Protein AF-A0A7X9G7P1-F1 (afdb_monomer_lite)

Secondary structure (DSSP, 8-state):
-PPP-----THHHHHHHHHHT-SS-EEEEETTEEEEESSS--HHHHHHHHHHHHH-TT-TTEEE-SSSEEEEEEEETTEEEEEEEE----S-GGGSHHHHHHHHHHHHGGGS--EEEEEE-SSS-EEEEEE---S--SGGGTTTTSTTHHHHHHHHHHHHHHHHHTTEE-S---GGGEEE-SS-TT---SEEE--GGG-EE-SS--HHHHHHHHHHHHHGGGG-S-HHHHHHHHHHHHHHHHHH-TT-HHHHHHHHHHHHHHHHHHHHHT--

Radius of gyration: 19.83 Å; chains: 1; bounding box: 52×60×51 Å

Sequence (272 aa):
MPIPFFTTPIRCRYWTRIIIGKNDIAVVKSPLGTWRFAGELNVDLADKLVKRHIEDKDISEWLKPSGKRRVSRLSSNNQGYIVKEFAHTLRPLCLRPAGNSWVNSLYLQDLTPPCLAWLSSRQLGDFLIFQDAGTGNFWRGQYDHLDNAIELYAHCAELLAELHNRGIYHGDAKPANFVRNQWITSSARPVLIVDCDYIRQFKQVPLKYQAKNLAQFLAGTGYIRHFVRWTETLTAFIRAYQSSCSLGQHRVDAAMKQACAMINHRSVENNL

Structure (mmCIF, N/CA/C/O backbone):
data_AF-A0A7X9G7P1-F1
#
_entry.id   AF-A0A7X9G7P1-F1
#
loop_
_atom_site.group_PDB
_atom_site.id
_atom_site.type_symbol
_atom_site.label_atom_id
_atom_site.label_alt_id
_atom_site.label_comp_id
_atom_site.label_asym_id
_atom_site.label_entity_id
_atom_site.label_seq_id
_atom_site.pdbx_PDB_ins_code
_atom_site.Cartn_x
_atom_site.Cartn_y
_atom_site.Cartn_z
_atom_site.occupancy
_atom_site.B_iso_or_equiv
_atom_site.auth_seq_id
_atom_site.auth_comp_id
_atom_site.auth_asym_id
_atom_site.auth_atom_id
_atom_site.pdbx_PDB_model_num
ATOM 1 N N . MET A 1 1 ? -16.577 43.219 -2.035 1.00 29.14 1 MET A N 1
ATOM 2 C CA . MET A 1 1 ? -16.030 42.301 -3.058 1.00 29.14 1 MET A CA 1
ATOM 3 C C . MET A 1 1 ? -16.498 40.891 -2.736 1.00 29.14 1 MET A C 1
ATOM 5 O O . MET A 1 1 ? -16.226 40.443 -1.627 1.00 29.14 1 MET A O 1
ATOM 9 N N . PRO A 1 2 ? -17.254 40.224 -3.621 1.00 25.50 2 PRO A N 1
ATOM 10 C CA . PRO A 1 2 ? -17.730 38.875 -3.364 1.00 25.50 2 PRO A CA 1
ATOM 11 C C . PRO A 1 2 ? -16.565 37.893 -3.513 1.00 25.50 2 PRO A C 1
ATOM 13 O O . PRO A 1 2 ? -15.839 37.908 -4.505 1.00 25.50 2 PRO A O 1
ATOM 16 N N . ILE A 1 3 ? -16.370 37.067 -2.490 1.00 24.23 3 ILE A N 1
ATOM 17 C CA . ILE A 1 3 ? -15.404 35.968 -2.489 1.00 24.23 3 ILE A CA 1
ATOM 18 C C . ILE A 1 3 ? -15.863 34.976 -3.567 1.00 24.23 3 ILE A C 1
ATOM 20 O O . ILE A 1 3 ? -17.030 34.572 -3.540 1.00 24.23 3 ILE A O 1
ATOM 24 N N . PRO A 1 4 ? -15.009 34.585 -4.528 1.00 29.95 4 PRO A N 1
ATOM 25 C CA . PRO A 1 4 ? -15.423 33.664 -5.568 1.00 29.95 4 PRO A CA 1
ATOM 26 C C . PRO A 1 4 ? -15.755 32.323 -4.918 1.00 29.95 4 PRO A C 1
ATOM 28 O O . PRO A 1 4 ? -14.956 31.761 -4.163 1.00 29.95 4 PRO A O 1
ATOM 31 N N . PHE A 1 5 ? -16.953 31.818 -5.210 1.00 27.56 5 PHE A N 1
ATOM 32 C CA . PHE A 1 5 ? -17.328 30.441 -4.936 1.00 27.56 5 PHE A CA 1
ATOM 33 C C . PHE A 1 5 ? -16.277 29.537 -5.581 1.00 27.56 5 PHE A C 1
ATOM 35 O O . PHE A 1 5 ? -16.254 29.350 -6.797 1.00 27.56 5 PHE A O 1
ATOM 42 N N . PHE A 1 6 ? -15.387 28.984 -4.757 1.00 29.81 6 PHE A N 1
ATOM 43 C CA . PHE A 1 6 ? -14.542 27.875 -5.158 1.00 29.81 6 PHE A CA 1
ATOM 44 C C . PHE A 1 6 ? -15.468 26.775 -5.669 1.00 29.81 6 PHE A C 1
ATOM 46 O O . PHE A 1 6 ? -16.268 26.223 -4.909 1.00 29.81 6 PHE A O 1
ATOM 53 N N . THR A 1 7 ? -15.345 26.458 -6.957 1.00 31.75 7 THR A N 1
ATOM 54 C CA . THR A 1 7 ? -15.826 25.211 -7.544 1.00 31.75 7 THR A CA 1
ATOM 55 C C . THR A 1 7 ? -15.428 24.091 -6.598 1.00 31.75 7 THR A C 1
ATOM 57 O O . THR A 1 7 ? -14.244 23.770 -6.470 1.00 31.75 7 THR A O 1
ATOM 60 N N . THR A 1 8 ? -16.390 23.563 -5.848 1.00 32.16 8 THR A N 1
ATOM 61 C CA . THR A 1 8 ? -16.109 22.532 -4.860 1.00 32.16 8 THR A CA 1
ATOM 62 C C . THR A 1 8 ? -15.617 21.324 -5.654 1.00 32.16 8 THR A C 1
ATOM 64 O O . THR A 1 8 ? -16.385 20.807 -6.469 1.00 32.16 8 THR A O 1
ATOM 67 N N . PRO A 1 9 ? -14.352 20.886 -5.506 1.00 39.25 9 PRO A N 1
ATOM 68 C CA . PRO A 1 9 ? -13.867 19.770 -6.296 1.00 39.25 9 PRO A CA 1
ATOM 69 C C . PRO A 1 9 ? -14.761 18.566 -6.002 1.00 39.25 9 PRO A C 1
ATOM 71 O O . PRO A 1 9 ? -15.128 18.347 -4.846 1.00 39.25 9 PRO A O 1
ATOM 74 N N . ILE A 1 10 ? -15.084 17.772 -7.025 1.00 42.41 10 ILE A N 1
ATOM 75 C CA . ILE A 1 10 ? -15.911 16.548 -6.952 1.00 42.41 10 ILE A CA 1
ATOM 76 C C . ILE A 1 10 ? -15.519 15.651 -5.753 1.00 42.41 10 ILE A C 1
ATOM 78 O O . ILE A 1 10 ? -16.372 15.012 -5.135 1.00 42.41 10 ILE A O 1
ATOM 82 N N . ARG A 1 11 ? -14.244 15.710 -5.333 1.00 48.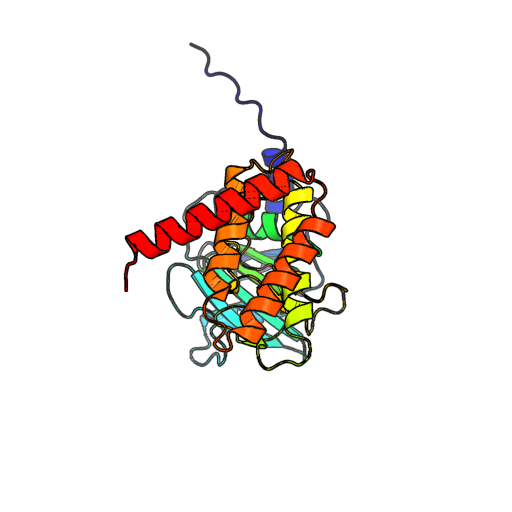72 11 ARG A N 1
ATOM 83 C CA . ARG A 1 11 ? -13.713 15.121 -4.095 1.00 48.72 11 ARG A CA 1
ATOM 84 C C . ARG A 1 11 ? -14.544 15.428 -2.840 1.00 48.72 11 ARG A C 1
ATOM 86 O O . ARG A 1 11 ? -14.810 14.508 -2.082 1.00 48.72 11 ARG A O 1
ATOM 93 N N . CYS A 1 12 ? -15.012 16.651 -2.606 1.00 51.44 12 CYS A N 1
ATOM 94 C CA . CYS A 1 12 ? -15.573 17.036 -1.303 1.00 51.44 12 CYS A CA 1
ATOM 95 C C . CYS A 1 12 ? -16.884 16.299 -0.955 1.00 51.44 12 CYS A C 1
ATOM 97 O O . CYS A 1 12 ? -17.096 15.913 0.194 1.00 51.44 12 CYS A O 1
ATOM 99 N N . ARG A 1 13 ? -17.755 16.028 -1.940 1.00 51.38 13 ARG A N 1
ATOM 100 C CA . ARG A 1 13 ? -19.021 15.302 -1.707 1.00 51.38 13 ARG A CA 1
ATOM 101 C C . ARG A 1 13 ? -18.813 13.798 -1.494 1.00 51.38 13 ARG A C 1
ATOM 103 O O . ARG A 1 13 ? -19.444 13.234 -0.603 1.00 51.38 13 ARG A O 1
ATOM 110 N N . TYR A 1 14 ? -17.920 13.168 -2.260 1.00 58.50 14 TYR A N 1
ATOM 111 C CA . TYR A 1 14 ? -17.571 11.747 -2.097 1.00 58.50 14 TYR A CA 1
ATOM 112 C C . TYR A 1 14 ? -16.862 11.494 -0.760 1.00 58.50 14 TYR A C 1
ATOM 114 O O . TYR A 1 14 ? -17.244 10.604 -0.003 1.00 58.50 14 TYR A O 1
ATOM 122 N N . TRP A 1 15 ? -15.915 12.369 -0.413 1.00 68.31 15 TRP A N 1
ATOM 123 C CA . TRP A 1 15 ? -15.212 12.360 0.869 1.00 68.31 15 TRP A CA 1
ATOM 124 C C . TRP A 1 15 ? -16.168 12.451 2.050 1.00 68.31 15 TRP A C 1
ATOM 126 O O . TRP A 1 15 ? -16.085 11.668 2.989 1.00 68.31 15 TRP A O 1
ATOM 136 N N . THR A 1 16 ? -17.122 13.377 1.984 1.00 62.62 16 THR A N 1
ATOM 137 C CA . THR A 1 16 ? -18.080 13.581 3.069 1.00 62.62 16 THR A CA 1
ATOM 138 C C . THR A 1 16 ? -18.978 12.352 3.257 1.00 62.62 16 THR A C 1
ATOM 140 O O . THR A 1 16 ? -19.292 11.995 4.385 1.00 62.62 16 THR A O 1
ATOM 143 N N . ARG A 1 17 ? -19.351 11.650 2.177 1.00 65.81 17 ARG A N 1
ATOM 144 C CA . ARG A 1 17 ? -20.151 10.414 2.252 1.00 65.81 17 ARG A CA 1
ATOM 145 C C . ARG A 1 17 ? -19.382 9.257 2.893 1.00 65.81 17 ARG A C 1
ATOM 147 O O . ARG A 1 17 ? -19.885 8.673 3.846 1.00 65.81 17 ARG A O 1
ATOM 154 N N . ILE A 1 18 ? -18.151 9.001 2.453 1.00 69.94 18 ILE A N 1
ATOM 155 C CA . ILE A 1 18 ? -17.297 7.936 3.011 1.00 69.94 18 ILE A CA 1
ATOM 156 C C . ILE A 1 18 ? -16.951 8.187 4.483 1.00 69.94 18 ILE A C 1
ATOM 158 O O . ILE A 1 18 ? -16.850 7.256 5.279 1.00 69.94 18 ILE A O 1
ATOM 162 N N . ILE A 1 19 ? -16.782 9.454 4.856 1.00 70.44 19 ILE A N 1
ATOM 163 C CA . ILE A 1 19 ? -16.429 9.845 6.220 1.00 70.44 19 ILE A CA 1
ATOM 164 C C . ILE A 1 19 ? -17.650 9.847 7.148 1.00 70.44 19 ILE A C 1
ATOM 166 O O . ILE A 1 19 ? -17.508 9.595 8.341 1.00 70.44 19 ILE A O 1
ATOM 170 N N . ILE A 1 20 ? -18.854 10.133 6.653 1.00 65.31 20 ILE A N 1
ATOM 171 C CA . ILE A 1 20 ? -20.066 10.171 7.489 1.00 65.31 20 ILE A CA 1
ATOM 172 C C . ILE A 1 20 ? -20.766 8.800 7.553 1.00 65.31 20 ILE A C 1
ATOM 174 O O . ILE A 1 20 ? -21.535 8.577 8.482 1.00 65.31 20 ILE A O 1
ATOM 178 N N . GLY A 1 21 ? -20.454 7.870 6.642 1.00 62.12 21 GLY A N 1
ATOM 179 C CA . GLY A 1 21 ? -21.081 6.543 6.582 1.00 62.12 21 GLY A CA 1
ATOM 180 C C . GLY A 1 21 ? -22.284 6.501 5.642 1.00 62.12 21 GLY A C 1
ATOM 181 O O . GLY A 1 21 ? -23.396 6.187 6.045 1.00 62.12 21 GLY A O 1
ATOM 182 N N . LYS A 1 22 ? -22.078 6.895 4.383 1.00 58.91 22 LYS A N 1
ATOM 183 C CA . LYS A 1 22 ? -23.029 6.705 3.278 1.00 58.91 22 LYS A CA 1
ATOM 184 C C . LYS A 1 22 ? -22.362 5.798 2.232 1.00 58.91 22 LYS A C 1
ATOM 186 O O . LYS A 1 22 ? -21.174 6.002 1.983 1.00 58.91 22 LYS A O 1
ATOM 191 N N . ASN A 1 23 ? -23.128 4.886 1.613 1.00 61.88 23 ASN A N 1
ATOM 192 C CA . ASN A 1 23 ? -22.705 3.671 0.864 1.00 61.88 23 ASN A CA 1
ATOM 193 C C . ASN A 1 23 ? -22.549 2.446 1.795 1.00 61.88 23 ASN A C 1
ATOM 195 O O . ASN A 1 23 ? -23.011 2.534 2.929 1.00 61.88 23 ASN A O 1
ATOM 199 N N . ASP A 1 24 ? -21.934 1.342 1.345 1.00 78.19 24 ASP A N 1
ATOM 200 C CA . ASP A 1 24 ? -21.717 0.069 2.081 1.00 78.19 24 ASP A CA 1
ATOM 201 C C . ASP A 1 24 ? -20.790 0.192 3.319 1.00 78.19 24 ASP A C 1
ATOM 203 O O . ASP A 1 24 ? -20.040 -0.718 3.661 1.00 78.19 24 ASP A O 1
ATOM 207 N N . ILE A 1 25 ? -20.804 1.351 3.987 1.00 89.25 25 ILE A N 1
ATOM 208 C CA . ILE A 1 25 ? -20.031 1.662 5.185 1.00 89.25 25 ILE A CA 1
ATOM 209 C C . ILE A 1 25 ? -20.945 1.606 6.408 1.00 89.25 25 ILE A C 1
ATOM 211 O O . ILE A 1 25 ? -21.744 2.520 6.632 1.00 89.25 25 ILE A O 1
ATOM 215 N N . ALA A 1 26 ? -20.794 0.576 7.237 1.00 90.69 26 ALA A N 1
ATOM 216 C CA . ALA A 1 26 ? -21.544 0.462 8.484 1.00 90.69 26 ALA A CA 1
ATOM 217 C C . ALA A 1 26 ? -20.953 1.381 9.563 1.00 90.69 26 ALA A C 1
ATOM 219 O O . ALA A 1 26 ? -19.735 1.439 9.740 1.00 90.69 26 ALA A O 1
ATOM 220 N N . VAL A 1 27 ? -21.810 2.084 10.311 1.00 92.62 27 VAL A N 1
ATOM 221 C CA . VAL A 1 27 ? -21.401 2.960 11.421 1.00 92.62 27 VAL A CA 1
ATOM 222 C C . VAL A 1 27 ? -21.908 2.387 12.735 1.00 92.62 27 VAL A C 1
ATOM 224 O O . VAL A 1 27 ? -23.114 2.245 12.925 1.00 92.62 27 VAL A O 1
ATOM 227 N N . VAL A 1 28 ? -20.992 2.106 13.660 1.00 94.25 28 VAL A N 1
ATOM 228 C CA . VAL A 1 28 ? -21.307 1.487 14.955 1.00 94.25 28 VAL A CA 1
ATOM 229 C C . VAL A 1 28 ? -20.683 2.313 16.073 1.00 94.25 28 VAL A C 1
ATOM 231 O O . VAL A 1 28 ? -19.526 2.720 15.992 1.00 94.25 28 VAL A O 1
ATOM 234 N N . LYS A 1 29 ? -21.444 2.589 17.133 1.00 94.75 29 LYS A N 1
ATOM 235 C CA . LYS A 1 29 ? -20.902 3.200 18.354 1.00 94.75 29 LYS A CA 1
ATOM 236 C C . LYS A 1 29 ? -20.477 2.092 19.314 1.00 94.75 29 LYS A C 1
ATOM 238 O O . LYS A 1 29 ? -21.255 1.176 19.551 1.00 94.75 29 LYS A O 1
ATOM 243 N N . SER A 1 30 ? -19.281 2.210 19.878 1.00 95.31 30 SER A N 1
ATOM 244 C CA . SER A 1 30 ? -18.795 1.367 20.973 1.00 95.31 30 SER A CA 1
ATOM 245 C C . SER A 1 30 ? -18.299 2.248 22.127 1.00 95.31 30 SER A C 1
ATOM 247 O O . SER A 1 30 ? -18.185 3.469 21.963 1.00 95.31 30 SER A O 1
ATOM 249 N N . PRO A 1 31 ? -17.975 1.672 23.296 1.00 94.06 31 PRO A N 1
ATOM 250 C CA . PRO A 1 31 ? -17.363 2.426 24.388 1.00 94.06 31 PRO A CA 1
ATOM 251 C C . PRO A 1 31 ? -16.050 3.129 23.999 1.00 94.06 31 PRO A C 1
ATOM 253 O O . PRO A 1 31 ? -15.718 4.151 24.591 1.00 94.06 31 PRO A O 1
ATOM 256 N N . LEU A 1 32 ? -15.317 2.629 22.991 1.00 93.75 32 LEU A N 1
ATOM 257 C CA . LEU A 1 32 ? -14.061 3.241 22.532 1.00 93.75 32 LEU A CA 1
ATOM 258 C C . LEU A 1 32 ? -14.278 4.474 21.637 1.00 93.75 32 LEU A C 1
ATOM 260 O O . LEU A 1 32 ? -13.392 5.328 21.529 1.00 93.75 32 LEU A O 1
ATOM 264 N N . GLY A 1 33 ? -15.441 4.592 20.987 1.00 94.44 33 GLY A N 1
ATOM 265 C CA . GLY A 1 33 ? -15.756 5.696 20.083 1.00 94.44 33 GLY A CA 1
ATOM 266 C C . GLY A 1 33 ? -16.747 5.318 18.983 1.00 94.44 33 GLY A C 1
ATOM 267 O O . GLY A 1 33 ? -17.685 4.553 19.185 1.00 94.44 33 GLY A O 1
ATOM 268 N N . THR A 1 34 ? -16.588 5.915 17.801 1.00 94.44 34 THR A N 1
ATOM 269 C CA . THR A 1 34 ? -17.433 5.610 16.635 1.00 94.44 34 THR A CA 1
ATOM 270 C C . THR A 1 34 ? -16.622 4.906 15.562 1.00 94.44 34 THR A C 1
ATOM 272 O O . THR A 1 34 ? -15.697 5.500 14.999 1.00 94.44 34 THR A O 1
ATOM 275 N N . TRP A 1 35 ? -17.020 3.678 15.261 1.00 95.69 35 TRP A N 1
ATOM 276 C CA . TRP A 1 35 ? -16.482 2.851 14.198 1.00 95.69 35 TRP A CA 1
ATOM 277 C C . TRP A 1 35 ? -17.173 3.095 12.860 1.00 95.69 35 TRP A C 1
ATOM 279 O O . TRP A 1 35 ? -18.371 3.379 12.799 1.00 95.69 35 TRP A O 1
ATOM 289 N N . ARG A 1 36 ? -16.396 2.937 11.791 1.00 94.81 36 ARG A N 1
ATOM 290 C CA . ARG A 1 36 ? -16.839 2.815 10.399 1.00 94.81 36 ARG A CA 1
ATOM 291 C C . ARG A 1 36 ? -16.229 1.549 9.821 1.00 94.81 36 ARG A C 1
ATOM 293 O O . ARG A 1 36 ? -15.016 1.404 9.928 1.00 94.81 36 ARG A O 1
ATOM 300 N N . PHE A 1 37 ? -17.028 0.685 9.210 1.00 94.50 37 PHE A N 1
ATOM 301 C CA . PHE A 1 37 ? -16.581 -0.583 8.627 1.00 94.50 37 PHE A CA 1
ATOM 302 C C . PHE A 1 37 ? -16.815 -0.589 7.121 1.00 94.50 37 PHE A C 1
ATOM 304 O O . PHE A 1 37 ? -17.893 -0.199 6.693 1.00 94.50 37 PHE A O 1
ATOM 311 N N . ALA A 1 38 ? -15.824 -1.025 6.342 1.00 89.69 38 ALA A N 1
ATOM 312 C CA . ALA A 1 38 ? -15.908 -1.157 4.879 1.00 89.69 38 ALA A CA 1
ATOM 313 C C . ALA A 1 38 ? -15.765 -2.607 4.391 1.00 89.69 38 ALA A C 1
ATOM 315 O O . ALA A 1 38 ? -15.637 -2.854 3.195 1.00 89.69 38 ALA A O 1
ATOM 316 N N . GLY A 1 39 ? -15.741 -3.559 5.317 1.00 82.12 39 GLY A N 1
ATOM 317 C CA . GLY A 1 39 ? -15.622 -4.981 5.040 1.00 82.12 39 GLY A CA 1
ATOM 318 C C . GLY A 1 39 ? -16.086 -5.792 6.240 1.00 82.12 39 GLY A C 1
ATOM 319 O O . GLY A 1 39 ? -16.624 -5.250 7.210 1.00 82.12 39 GLY A O 1
ATOM 320 N N . GLU A 1 40 ? -15.856 -7.096 6.181 1.00 84.56 40 GLU A N 1
ATOM 321 C CA . GLU A 1 40 ? -16.280 -8.026 7.221 1.00 84.56 40 GLU A CA 1
ATOM 322 C C . GLU A 1 40 ? -15.305 -7.992 8.406 1.00 84.56 40 GLU A C 1
ATOM 324 O O . GLU A 1 40 ? -14.313 -8.715 8.462 1.00 84.56 40 GLU A O 1
ATOM 329 N N . LEU A 1 41 ? -15.579 -7.111 9.369 1.00 92.19 41 LEU A N 1
ATOM 330 C CA . LEU A 1 41 ? -14.934 -7.117 10.679 1.00 92.19 41 LEU A CA 1
ATOM 331 C C . LEU A 1 41 ? -15.978 -6.802 11.752 1.00 92.19 41 LEU A C 1
ATOM 333 O O . LEU A 1 41 ? -16.621 -5.756 11.717 1.00 92.19 41 LEU A O 1
ATOM 337 N N . ASN A 1 42 ? -16.145 -7.701 12.721 1.00 92.69 42 ASN A N 1
ATOM 338 C CA . ASN A 1 42 ? -17.049 -7.465 13.846 1.00 92.69 42 ASN A CA 1
ATOM 339 C C . ASN A 1 42 ? -16.443 -6.423 14.813 1.00 92.69 42 ASN A C 1
ATOM 341 O O . ASN A 1 42 ? -15.244 -6.457 15.106 1.00 92.69 42 ASN A O 1
ATOM 345 N N . VAL A 1 43 ? -17.287 -5.526 15.336 1.00 95.69 43 VAL A N 1
ATOM 346 C CA . VAL A 1 43 ? -16.932 -4.505 16.332 1.00 95.69 43 VAL A CA 1
ATOM 347 C C . VAL A 1 43 ? -16.226 -5.065 17.569 1.00 95.69 43 VAL A C 1
ATOM 349 O O . VAL A 1 43 ? -15.270 -4.450 18.030 1.00 95.69 43 VAL A O 1
ATOM 352 N N . ASP A 1 44 ? -16.602 -6.249 18.054 1.00 95.25 44 ASP A N 1
ATOM 353 C CA . ASP A 1 44 ? -15.971 -6.874 19.222 1.00 95.25 44 ASP A CA 1
ATOM 354 C C . ASP A 1 44 ? -14.506 -7.224 18.950 1.00 95.25 44 ASP A C 1
ATOM 356 O O . ASP A 1 44 ? -13.638 -7.050 19.808 1.00 95.25 44 ASP A O 1
ATOM 360 N N . LEU A 1 45 ? -14.212 -7.713 17.742 1.00 96.00 45 LEU A N 1
ATOM 361 C CA . LEU A 1 45 ? -12.844 -8.001 17.326 1.00 96.00 45 LEU A CA 1
ATOM 362 C C . LEU A 1 45 ? -12.062 -6.703 17.090 1.00 96.00 45 LEU A C 1
ATOM 364 O O . LEU A 1 45 ? -10.915 -6.598 17.520 1.00 96.00 45 LEU A O 1
ATOM 368 N N . ALA A 1 46 ? -12.682 -5.698 16.469 1.00 96.94 46 ALA A N 1
ATOM 369 C CA . ALA A 1 46 ? -12.064 -4.393 16.252 1.00 96.94 46 ALA A CA 1
ATOM 370 C C . ALA A 1 46 ? -11.685 -3.700 17.577 1.00 96.94 46 ALA A C 1
ATOM 372 O O . ALA A 1 46 ? -10.551 -3.237 17.731 1.00 96.94 46 ALA A O 1
ATOM 373 N N . ASP A 1 47 ? -12.589 -3.703 18.563 1.00 96.31 47 ASP A N 1
ATOM 374 C CA . ASP A 1 47 ? -12.334 -3.185 19.909 1.00 96.31 47 ASP A CA 1
ATOM 375 C C . ASP A 1 47 ? -11.198 -3.962 20.596 1.00 96.31 47 ASP A C 1
ATOM 377 O O . ASP A 1 47 ? -10.311 -3.347 21.189 1.00 96.31 47 ASP A O 1
ATOM 381 N N . LYS A 1 48 ? -11.173 -5.302 20.491 1.00 95.38 48 LYS A N 1
ATOM 382 C CA . LYS A 1 48 ? -10.081 -6.134 21.038 1.00 95.38 48 LYS A CA 1
ATOM 383 C C . LYS A 1 48 ? -8.726 -5.799 20.414 1.00 95.38 48 LYS A C 1
ATOM 385 O O . LYS A 1 48 ? -7.741 -5.689 21.141 1.00 95.38 48 LYS A O 1
ATOM 390 N N . LEU A 1 49 ? -8.665 -5.617 19.093 1.00 95.94 49 LEU A N 1
ATOM 391 C CA . LEU A 1 49 ? -7.431 -5.265 18.383 1.00 95.94 49 LEU A CA 1
ATOM 392 C C . LEU A 1 49 ? -6.901 -3.891 18.816 1.00 95.94 49 LEU A C 1
ATOM 394 O O . LEU A 1 49 ? -5.705 -3.754 19.068 1.00 95.94 49 LEU A O 1
ATOM 398 N N . VAL A 1 50 ? -7.775 -2.888 18.954 1.00 95.44 50 VAL A N 1
ATOM 399 C CA . VAL A 1 50 ? -7.379 -1.550 19.426 1.00 95.44 50 VAL A CA 1
ATOM 400 C C . VAL A 1 50 ? -6.936 -1.577 20.885 1.00 95.44 50 VAL A C 1
ATOM 402 O O . VAL A 1 50 ? -5.895 -1.007 21.201 1.00 95.44 50 VAL A O 1
ATOM 405 N N . LYS A 1 51 ? -7.671 -2.260 21.771 1.00 94.00 51 LYS A N 1
ATOM 406 C CA . LYS A 1 51 ? -7.263 -2.405 23.178 1.00 94.00 51 LYS A CA 1
ATOM 407 C C . LYS A 1 51 ? -5.892 -3.055 23.285 1.00 94.00 51 LYS A C 1
ATOM 409 O O . LYS A 1 51 ? -5.009 -2.485 23.912 1.00 94.00 51 LYS A O 1
ATOM 414 N N . ARG A 1 52 ? -5.672 -4.163 22.567 1.00 93.44 52 ARG A N 1
ATOM 415 C CA . ARG A 1 52 ? -4.361 -4.818 22.513 1.00 93.44 52 ARG A CA 1
ATOM 416 C C . ARG A 1 52 ? -3.276 -3.871 21.996 1.00 93.44 52 ARG A C 1
ATOM 418 O O . ARG A 1 52 ? -2.239 -3.774 22.625 1.00 93.44 52 ARG A O 1
ATOM 425 N N . HIS A 1 53 ? -3.522 -3.110 20.926 1.00 93.62 53 HIS A N 1
ATOM 426 C CA . HIS A 1 53 ? -2.568 -2.107 20.427 1.00 93.62 53 HIS A CA 1
ATOM 427 C C . HIS A 1 53 ? -2.169 -1.056 21.481 1.00 93.62 53 HIS A C 1
ATOM 429 O O . HIS A 1 53 ? -1.039 -0.571 21.483 1.00 93.62 53 HIS A O 1
ATOM 435 N N . ILE A 1 54 ? -3.103 -0.662 22.349 1.00 91.00 54 ILE A N 1
ATOM 436 C CA . ILE A 1 54 ? -2.884 0.377 23.361 1.00 91.00 54 ILE A CA 1
ATOM 437 C C . ILE A 1 54 ? -2.207 -0.188 24.615 1.00 91.00 54 ILE A C 1
ATOM 439 O O . ILE A 1 54 ? -1.300 0.451 25.150 1.00 91.00 54 ILE A O 1
ATOM 443 N N . GLU A 1 55 ? -2.684 -1.334 25.097 1.00 87.25 55 GLU A N 1
ATOM 444 C CA . GLU A 1 55 ? -2.386 -1.884 26.424 1.00 87.25 55 GLU A CA 1
ATOM 445 C C . GLU A 1 55 ? -1.177 -2.824 26.426 1.00 87.25 55 GLU A C 1
ATOM 447 O O . GLU A 1 55 ? -0.450 -2.892 27.419 1.00 87.25 55 GLU A O 1
ATOM 452 N N . ASP A 1 56 ? -0.955 -3.545 25.326 1.00 80.75 56 ASP A N 1
ATOM 453 C CA . ASP A 1 56 ? 0.067 -4.581 25.240 1.00 80.75 56 ASP A CA 1
ATOM 454 C C . ASP A 1 56 ? 1.448 -3.933 25.041 1.00 80.75 56 ASP A C 1
ATOM 456 O O . ASP A 1 56 ? 1.798 -3.422 23.972 1.00 80.75 56 ASP A O 1
ATOM 460 N N . LYS A 1 57 ? 2.236 -3.907 26.121 1.00 66.19 57 LYS A N 1
ATOM 461 C CA . LYS A 1 57 ? 3.623 -3.418 26.098 1.00 66.19 57 LYS A CA 1
ATOM 462 C C . LYS A 1 57 ? 4.558 -4.384 25.367 1.00 66.19 57 LYS A C 1
ATOM 464 O O . LYS A 1 57 ? 5.609 -3.945 24.906 1.00 66.19 57 LYS A O 1
ATOM 469 N N . ASP A 1 58 ? 4.132 -5.635 25.199 1.00 63.62 58 ASP A N 1
ATOM 470 C CA . ASP A 1 58 ? 4.922 -6.742 24.669 1.00 63.62 58 ASP A CA 1
ATOM 471 C C . ASP A 1 58 ? 4.426 -7.193 23.289 1.00 63.62 58 ASP A C 1
ATOM 473 O O . ASP A 1 58 ? 4.655 -8.333 22.879 1.00 63.62 58 ASP A O 1
ATOM 477 N N . ILE A 1 59 ? 3.776 -6.299 22.528 1.00 75.38 59 ILE A N 1
ATOM 478 C CA . ILE A 1 59 ? 3.476 -6.580 21.121 1.00 75.38 59 ILE A CA 1
ATOM 479 C C . ILE A 1 59 ? 4.784 -6.935 20.413 1.00 75.38 59 ILE A C 1
ATOM 481 O O . ILE A 1 59 ? 5.650 -6.088 20.184 1.00 75.38 59 ILE A O 1
ATOM 485 N N . SER A 1 60 ? 4.886 -8.203 20.026 1.00 62.97 60 SER A N 1
ATOM 486 C CA . SER A 1 60 ? 6.082 -8.786 19.427 1.00 62.97 60 SER A CA 1
ATOM 487 C C . SER A 1 60 ? 6.432 -8.174 18.067 1.00 62.97 60 SER A C 1
ATOM 489 O O . SER A 1 60 ? 7.579 -8.254 17.639 1.00 62.97 60 SER A O 1
ATOM 491 N N . GLU A 1 61 ? 5.467 -7.542 17.386 1.00 82.81 61 GLU A N 1
ATOM 492 C CA . GLU A 1 61 ? 5.622 -6.996 16.033 1.00 82.81 61 GLU A CA 1
ATOM 493 C C . GLU A 1 61 ? 5.169 -5.529 15.918 1.00 82.81 61 GLU A C 1
ATOM 495 O O . GLU A 1 61 ? 4.258 -5.162 15.163 1.00 82.81 61 GLU A O 1
ATOM 500 N N . TRP A 1 62 ? 5.839 -4.644 16.659 1.00 88.94 62 TRP A N 1
ATOM 501 C CA . TRP A 1 62 ? 5.783 -3.207 16.387 1.00 88.94 62 TRP A CA 1
ATOM 502 C C . TRP A 1 62 ? 6.460 -2.884 15.050 1.00 88.94 62 TRP A C 1
ATOM 504 O O . TRP A 1 62 ? 7.678 -2.965 14.916 1.00 88.94 62 TRP A O 1
ATOM 514 N N . LEU A 1 63 ? 5.677 -2.427 14.069 1.00 86.31 63 LEU A N 1
ATOM 515 C CA . LEU A 1 63 ? 6.208 -1.891 12.809 1.00 86.31 63 LEU A CA 1
ATOM 516 C C . LEU A 1 63 ? 6.684 -0.443 12.979 1.00 86.31 63 LEU A C 1
ATOM 518 O O . LEU A 1 63 ? 7.607 0.015 12.306 1.00 86.31 63 LEU A O 1
ATOM 522 N N . LYS A 1 64 ? 6.039 0.291 13.892 1.00 86.31 64 LYS A N 1
ATOM 523 C CA . LYS A 1 64 ? 6.423 1.639 14.302 1.00 86.31 64 LYS A CA 1
ATOM 524 C C . LYS A 1 64 ? 5.994 1.879 15.756 1.00 86.31 64 LYS A C 1
ATOM 526 O O . LYS A 1 64 ? 4.828 2.201 15.980 1.00 86.31 64 LYS A O 1
ATOM 531 N N . PRO A 1 65 ? 6.903 1.744 16.737 1.00 80.56 65 PRO A N 1
ATOM 532 C CA . PRO A 1 65 ? 6.544 1.792 18.158 1.00 80.56 65 PRO A CA 1
ATOM 533 C C . PRO A 1 65 ? 6.309 3.213 18.688 1.00 80.56 65 PRO A C 1
ATOM 535 O O . PRO A 1 65 ? 5.681 3.392 19.728 1.00 80.56 65 PRO A O 1
ATOM 538 N N . SER A 1 66 ? 6.812 4.244 18.000 1.00 73.44 66 SER A N 1
ATOM 539 C CA . SER A 1 66 ? 6.791 5.618 18.506 1.00 73.44 66 SER A CA 1
ATOM 540 C C . SER A 1 66 ? 6.662 6.683 17.411 1.00 73.44 66 SER A C 1
ATOM 542 O O . SER A 1 66 ? 6.830 6.443 16.210 1.00 73.44 66 SER A O 1
ATOM 544 N N . GLY A 1 67 ? 6.343 7.901 17.851 1.00 71.06 67 GLY A N 1
ATOM 545 C CA . GLY A 1 67 ? 6.150 9.083 17.016 1.00 71.06 67 GLY A CA 1
ATOM 546 C C . GLY A 1 67 ? 4.688 9.522 16.951 1.00 71.06 67 GLY A C 1
ATOM 547 O O . GLY A 1 67 ? 3.834 9.030 17.677 1.00 71.06 67 GLY A O 1
ATOM 548 N N . LYS A 1 68 ? 4.370 10.449 16.037 1.00 74.88 68 LYS A N 1
ATOM 549 C CA . LYS A 1 68 ? 2.994 10.966 15.845 1.00 74.88 68 LYS A CA 1
ATOM 550 C C . LYS A 1 68 ? 1.981 9.901 15.380 1.00 74.88 68 LYS A C 1
ATOM 552 O O . LYS A 1 68 ? 0.798 10.207 15.238 1.00 74.88 68 LYS A O 1
ATOM 557 N N . ARG A 1 69 ? 2.461 8.702 15.043 1.00 82.31 69 ARG A N 1
ATOM 558 C CA . ARG A 1 69 ? 1.690 7.544 14.589 1.00 82.31 69 ARG A CA 1
ATOM 559 C C . ARG A 1 69 ? 2.395 6.283 15.070 1.00 82.31 69 ARG A C 1
ATOM 561 O O . ARG A 1 69 ? 3.607 6.188 14.854 1.00 82.31 69 ARG A O 1
ATOM 568 N N . ARG A 1 70 ? 1.645 5.345 15.642 1.00 91.31 70 ARG A N 1
ATOM 569 C CA . ARG A 1 70 ? 2.125 4.002 15.987 1.00 91.31 70 ARG A CA 1
ATOM 570 C C . ARG A 1 70 ? 1.503 2.977 15.050 1.00 91.31 70 ARG A C 1
ATOM 572 O O . ARG A 1 70 ? 0.399 3.181 14.551 1.00 91.31 70 ARG A O 1
ATOM 579 N N . VAL A 1 71 ? 2.235 1.911 14.755 1.00 93.75 71 VAL A N 1
ATOM 580 C CA . VAL A 1 71 ? 1.766 0.838 13.874 1.00 93.75 71 VAL A CA 1
ATOM 581 C C . VAL A 1 71 ? 2.200 -0.496 14.447 1.00 93.75 71 VAL A C 1
ATOM 583 O O . VAL A 1 71 ? 3.396 -0.708 14.656 1.00 93.75 71 VAL A O 1
ATOM 586 N N . SER A 1 72 ? 1.246 -1.393 14.658 1.00 94.81 72 SER A N 1
ATOM 587 C CA . SER A 1 72 ? 1.511 -2.762 15.086 1.00 94.81 72 SER A CA 1
ATOM 588 C C . SER A 1 72 ? 0.914 -3.761 14.113 1.00 94.81 72 SER A C 1
ATOM 590 O O . SER A 1 72 ? -0.105 -3.493 13.473 1.00 94.81 72 SER A O 1
ATOM 592 N N . ARG A 1 73 ? 1.518 -4.942 14.066 1.00 94.88 73 ARG A N 1
ATOM 593 C CA . ARG A 1 73 ? 0.880 -6.141 13.544 1.00 94.88 73 ARG A CA 1
ATOM 594 C C . ARG A 1 73 ? 0.316 -6.957 14.698 1.00 94.88 73 ARG A C 1
ATOM 596 O O . ARG A 1 73 ? 0.972 -7.115 15.722 1.00 94.88 73 ARG A O 1
ATOM 603 N N . LEU A 1 74 ? -0.900 -7.458 14.532 1.00 94.19 74 LEU A N 1
ATOM 604 C CA . LEU A 1 74 ? -1.595 -8.317 15.483 1.00 94.19 74 LEU A CA 1
ATOM 605 C C . LEU A 1 74 ? -2.214 -9.501 14.743 1.00 94.19 74 LEU A C 1
ATOM 607 O O . LEU A 1 74 ? -2.557 -9.398 13.570 1.00 94.19 74 LEU A O 1
ATOM 611 N N . SER A 1 75 ? -2.414 -10.610 15.443 1.00 91.56 75 SER A N 1
ATOM 612 C CA . SER A 1 75 ? -3.121 -11.778 14.922 1.00 91.56 75 SER A CA 1
ATOM 613 C C . SER A 1 75 ? -4.324 -12.119 15.798 1.00 91.56 75 SER A C 1
ATOM 615 O O . SER A 1 75 ? -4.307 -11.934 17.019 1.00 91.56 75 SER A O 1
ATOM 617 N N . SER A 1 76 ? -5.393 -12.599 15.164 1.00 90.62 76 SER A N 1
ATOM 618 C CA . SER A 1 76 ? -6.572 -13.148 15.834 1.00 90.62 76 SER A CA 1
ATOM 619 C C . SER A 1 76 ? -7.277 -14.134 14.906 1.00 90.62 76 SER A C 1
ATOM 621 O O . SER A 1 76 ? -7.435 -13.844 13.723 1.00 90.62 76 SER A O 1
ATOM 623 N N . ASN A 1 77 ? -7.694 -15.293 15.428 1.00 85.94 77 ASN A N 1
ATOM 624 C CA . ASN A 1 77 ? -8.379 -16.348 14.667 1.00 85.94 77 ASN A CA 1
ATOM 625 C C . ASN A 1 77 ? -7.651 -16.732 13.361 1.00 85.94 77 ASN A C 1
ATOM 627 O O . ASN A 1 77 ? -8.272 -16.816 12.307 1.00 85.94 77 ASN A O 1
ATOM 631 N N . ASN A 1 78 ? -6.326 -16.915 13.421 1.00 85.31 78 ASN A N 1
ATOM 632 C CA . ASN A 1 78 ? -5.453 -17.203 12.270 1.00 85.31 78 ASN A CA 1
ATOM 633 C C . ASN A 1 78 ? -5.436 -16.136 11.157 1.00 85.31 78 ASN A C 1
ATOM 635 O O . ASN A 1 78 ? -4.853 -16.368 10.103 1.00 85.31 78 ASN A O 1
ATOM 639 N N . GLN A 1 79 ? -6.007 -14.953 11.396 1.00 91.31 79 GLN A N 1
ATOM 640 C CA . GLN A 1 79 ? -5.937 -13.810 10.492 1.00 91.31 79 GLN A CA 1
ATOM 641 C C . GLN A 1 79 ? -5.002 -12.739 11.065 1.00 91.31 79 GLN A C 1
ATOM 643 O O . GLN A 1 79 ? -5.072 -12.392 12.248 1.00 91.31 79 GLN A O 1
ATOM 648 N N . GLY A 1 80 ? -4.124 -12.210 10.211 1.00 94.19 80 GLY A N 1
ATOM 649 C CA . GLY A 1 80 ? -3.264 -11.070 10.523 1.00 94.19 80 GLY A CA 1
ATOM 650 C C . GLY A 1 80 ? -3.958 -9.733 10.257 1.00 94.19 80 GLY A C 1
ATOM 651 O O . GLY A 1 80 ? -4.700 -9.591 9.276 1.00 94.19 80 GLY A O 1
ATOM 652 N N . TYR A 1 81 ? -3.670 -8.752 11.111 1.00 96.19 81 TYR A N 1
ATOM 653 C CA . TYR A 1 81 ? -4.167 -7.380 11.050 1.00 96.19 81 TYR A CA 1
ATOM 654 C C . TYR A 1 81 ? -3.043 -6.376 11.296 1.00 96.19 81 TYR A C 1
ATOM 656 O O . TYR A 1 81 ? -2.193 -6.576 12.164 1.00 96.19 81 TYR A O 1
ATOM 664 N N . ILE A 1 82 ? -3.096 -5.240 10.605 1.00 96.50 82 ILE A N 1
ATOM 665 C CA . ILE A 1 82 ? -2.263 -4.073 10.901 1.00 96.50 82 ILE A CA 1
ATOM 666 C C . ILE A 1 82 ? -3.128 -3.008 11.567 1.00 96.50 82 ILE A C 1
ATOM 668 O O . ILE A 1 82 ? -4.117 -2.553 10.992 1.00 96.50 82 ILE A O 1
ATOM 672 N N . VAL A 1 83 ? -2.736 -2.580 12.766 1.00 96.50 83 VAL A N 1
ATOM 673 C CA . VAL A 1 83 ? -3.401 -1.498 13.498 1.00 96.50 83 VAL A CA 1
ATOM 674 C C . VAL A 1 83 ? -2.537 -0.248 13.420 1.00 96.50 83 VAL A C 1
ATOM 676 O O . VAL A 1 83 ? -1.393 -0.236 13.878 1.00 96.50 83 VAL A O 1
ATOM 679 N N . LYS A 1 84 ? -3.085 0.809 12.815 1.00 95.56 84 LYS A N 1
ATOM 680 C CA . LYS A 1 84 ? -2.428 2.107 12.633 1.00 95.56 84 LYS A CA 1
ATOM 681 C C . LYS A 1 84 ? -3.110 3.155 13.501 1.00 95.56 84 LYS A C 1
ATOM 683 O O . LYS A 1 84 ? -4.249 3.536 13.241 1.00 95.56 84 LYS A O 1
ATOM 688 N N . GLU A 1 85 ? -2.385 3.649 14.493 1.00 94.50 85 GLU A N 1
ATOM 689 C CA . GLU A 1 85 ? -2.809 4.728 15.375 1.00 94.50 85 GLU A CA 1
ATOM 690 C C . GLU A 1 85 ? -2.364 6.085 14.831 1.00 94.50 85 GLU A C 1
ATOM 692 O O . GLU A 1 85 ? -1.215 6.288 14.417 1.00 94.50 85 GLU A O 1
ATOM 697 N N . PHE A 1 86 ? -3.272 7.050 14.904 1.00 90.62 86 PHE A N 1
ATOM 698 C CA . PHE A 1 86 ? -3.000 8.455 14.669 1.00 90.62 86 PHE A CA 1
ATOM 699 C C . PHE A 1 86 ? -3.194 9.215 15.975 1.00 90.62 86 PHE A C 1
ATOM 701 O O . PHE A 1 86 ? -4.286 9.204 16.548 1.00 90.62 86 PHE A O 1
ATOM 708 N N . ALA A 1 87 ? -2.139 9.916 16.405 1.00 79.81 87 ALA A N 1
ATOM 709 C CA . ALA A 1 87 ? -2.185 10.733 17.609 1.00 79.81 87 ALA A CA 1
ATOM 710 C C . ALA A 1 87 ? -3.384 11.689 17.579 1.00 79.81 87 ALA A C 1
ATOM 712 O O . ALA A 1 87 ? -3.768 12.201 16.522 1.00 79.81 87 ALA A O 1
ATOM 713 N N . HIS A 1 88 ? -3.949 11.940 18.757 1.00 72.62 88 HIS A N 1
ATOM 714 C CA . HIS A 1 88 ? -5.149 12.743 18.919 1.00 72.62 88 HIS A CA 1
ATOM 715 C C . HIS A 1 88 ? -5.040 14.099 18.200 1.00 72.62 88 HIS A C 1
ATOM 717 O O . HIS A 1 88 ? -4.104 14.873 18.413 1.00 72.62 88 HIS A O 1
ATOM 723 N N . THR A 1 89 ? -6.025 14.405 17.349 1.00 67.31 89 THR A N 1
ATOM 724 C CA . THR A 1 89 ? -6.117 15.705 16.676 1.00 67.31 89 THR A CA 1
ATOM 725 C C . THR A 1 89 ? -7.455 16.374 16.970 1.00 67.31 89 THR A C 1
ATOM 727 O O . THR A 1 89 ? -8.519 15.798 16.754 1.00 67.31 89 THR A O 1
ATOM 730 N N . LEU A 1 90 ? -7.415 17.645 17.383 1.00 73.06 90 LEU A N 1
ATOM 731 C CA . LEU A 1 90 ? -8.603 18.495 17.575 1.00 73.06 90 LEU A CA 1
ATOM 732 C C . LEU A 1 90 ? -9.204 18.993 16.245 1.00 73.06 90 LEU A C 1
ATOM 734 O O . LEU A 1 90 ? -9.873 20.020 16.190 1.00 73.06 90 LEU A O 1
ATOM 738 N N . ARG A 1 91 ? -8.943 18.290 15.140 1.00 75.38 91 ARG A N 1
ATOM 739 C CA . ARG A 1 91 ? -9.392 18.695 13.807 1.00 75.38 91 ARG A CA 1
ATOM 740 C C . ARG A 1 91 ? -10.801 18.168 13.524 1.00 75.38 91 ARG A C 1
ATOM 742 O O . ARG A 1 91 ? -11.142 17.067 13.983 1.00 75.38 91 ARG A O 1
ATOM 749 N N . PRO A 1 92 ? -11.595 18.894 12.711 1.00 71.75 92 PRO A N 1
ATOM 750 C CA . PRO A 1 92 ? -12.805 18.345 12.113 1.00 71.75 92 PRO A CA 1
ATOM 751 C C . PRO A 1 92 ? -12.504 17.014 11.426 1.00 71.75 92 PRO A C 1
ATOM 753 O O . PRO A 1 92 ? -11.436 16.856 10.834 1.00 71.75 92 PRO A O 1
ATOM 756 N N . LEU A 1 93 ? -13.448 16.073 11.483 1.00 72.75 93 LEU A N 1
ATOM 757 C CA . LEU A 1 93 ? -13.273 14.693 11.017 1.00 72.75 93 LEU A CA 1
ATOM 758 C C . LEU A 1 93 ? -12.718 14.601 9.580 1.00 72.75 93 LEU A C 1
ATOM 760 O O . LEU A 1 93 ? -11.843 13.786 9.306 1.00 72.75 93 LEU A O 1
ATOM 764 N N . CYS A 1 94 ? -13.162 15.488 8.684 1.00 71.25 94 CYS A N 1
ATOM 765 C CA . CYS A 1 94 ? -12.715 15.557 7.289 1.00 71.25 94 CYS A CA 1
ATOM 766 C C . CYS A 1 94 ? -11.279 16.067 7.083 1.00 71.25 94 CYS A C 1
ATOM 768 O O . CYS A 1 94 ? -10.740 15.932 5.990 1.00 71.25 94 CYS A O 1
ATOM 770 N N . LEU A 1 95 ? -10.661 16.649 8.112 1.00 75.56 95 LEU A N 1
ATOM 771 C CA . LEU A 1 95 ? -9.285 17.157 8.096 1.00 75.56 95 LEU A CA 1
ATOM 772 C C . LEU A 1 95 ? -8.344 16.310 8.964 1.00 75.56 95 LEU A C 1
ATOM 774 O O . LEU A 1 95 ? -7.170 16.664 9.145 1.00 75.56 95 LEU A O 1
ATOM 778 N N . ARG A 1 96 ? -8.853 15.212 9.537 1.00 82.44 96 ARG A N 1
ATOM 779 C CA . ARG A 1 96 ? -8.047 14.286 10.329 1.00 82.44 96 ARG A CA 1
ATOM 780 C C . ARG A 1 96 ? -7.179 13.429 9.406 1.00 82.44 96 ARG A C 1
ATOM 782 O O . ARG A 1 96 ? -7.684 12.910 8.411 1.00 82.44 96 ARG A O 1
ATOM 789 N N . PRO A 1 97 ? -5.891 13.220 9.734 1.00 86.44 97 PRO A N 1
ATOM 790 C CA . PRO A 1 97 ? -5.011 12.369 8.934 1.00 86.44 97 PRO A CA 1
ATOM 791 C C . PRO A 1 97 ? -5.541 10.942 8.729 1.00 86.44 97 PRO A C 1
ATOM 793 O O . PRO A 1 97 ? -5.392 10.404 7.635 1.00 86.44 97 PRO A O 1
ATOM 796 N N . ALA A 1 98 ? -6.199 10.362 9.739 1.00 89.62 98 ALA A N 1
ATOM 797 C CA . ALA A 1 98 ? -6.830 9.047 9.629 1.00 89.62 98 ALA A CA 1
ATOM 798 C C . ALA A 1 98 ? -7.961 9.033 8.593 1.00 89.62 98 ALA A C 1
ATOM 800 O O . ALA A 1 98 ? -8.055 8.095 7.812 1.00 89.62 98 ALA A O 1
ATOM 801 N N . GLY A 1 99 ? -8.756 10.106 8.513 1.00 88.19 99 GLY A N 1
ATOM 802 C CA . GLY A 1 99 ? -9.801 10.250 7.499 1.00 88.19 99 GLY A CA 1
ATOM 803 C C . GLY A 1 99 ? -9.239 10.277 6.076 1.00 88.19 99 GLY A C 1
ATOM 804 O O . GLY A 1 99 ? -9.786 9.622 5.193 1.00 88.19 99 GLY A O 1
ATOM 805 N N . ASN A 1 100 ? -8.106 10.957 5.856 1.00 86.00 100 ASN A N 1
ATOM 806 C CA . ASN A 1 100 ? -7.417 10.910 4.560 1.00 86.00 100 ASN A CA 1
ATOM 807 C C . ASN A 1 100 ? -6.951 9.489 4.222 1.00 86.00 100 ASN A C 1
ATOM 809 O O . ASN A 1 100 ? -7.156 9.026 3.104 1.00 86.00 100 ASN A O 1
ATOM 813 N N . SER A 1 101 ? -6.325 8.812 5.186 1.00 89.69 101 SER A N 1
ATOM 814 C CA . SER A 1 101 ? -5.803 7.454 5.018 1.00 89.69 101 SER A CA 1
ATOM 815 C C . SER A 1 101 ? -6.927 6.447 4.734 1.00 89.69 101 SER A C 1
ATOM 817 O O . SER A 1 101 ? -6.827 5.663 3.792 1.00 89.69 101 SER A O 1
ATOM 819 N N . TRP A 1 102 ? -8.051 6.558 5.447 1.00 91.12 102 TRP A N 1
ATOM 820 C CA . TRP A 1 102 ? -9.281 5.797 5.215 1.00 91.12 102 TRP A CA 1
ATOM 821 C C . TRP A 1 102 ? -9.808 5.970 3.788 1.00 91.12 102 TRP A C 1
ATOM 823 O O . TRP A 1 102 ? -9.937 4.999 3.045 1.00 91.12 102 TRP A O 1
ATOM 833 N N . VAL A 1 103 ? -10.051 7.216 3.365 1.00 89.19 103 VAL A N 1
ATOM 834 C CA . VAL A 1 103 ? -10.593 7.507 2.028 1.00 89.19 103 VAL A CA 1
ATOM 835 C C . VAL A 1 103 ? -9.641 7.044 0.926 1.00 89.19 103 VAL A C 1
ATOM 837 O O . VAL A 1 103 ? -10.088 6.489 -0.075 1.00 89.19 103 VAL A O 1
ATOM 840 N N . ASN A 1 104 ? -8.335 7.255 1.099 1.00 89.75 104 ASN A N 1
ATOM 841 C CA . ASN A 1 104 ? -7.339 6.821 0.125 1.00 89.75 104 ASN A CA 1
ATOM 842 C C . ASN A 1 104 ? -7.287 5.294 0.008 1.00 89.75 104 ASN A C 1
ATOM 844 O O . ASN A 1 104 ? -7.188 4.790 -1.106 1.00 89.75 104 ASN A O 1
ATOM 848 N N . SER A 1 105 ? -7.413 4.568 1.119 1.00 90.31 105 SER A N 1
ATOM 849 C CA . SER A 1 105 ? -7.406 3.100 1.112 1.00 90.31 105 SER A CA 1
ATOM 850 C C . SER A 1 105 ? -8.635 2.537 0.396 1.00 90.31 105 SER A C 1
ATOM 852 O O . SER A 1 105 ? -8.509 1.682 -0.475 1.00 90.31 105 SER A O 1
ATOM 854 N N . LEU A 1 106 ? -9.820 3.096 0.667 1.00 89.25 106 LEU A N 1
ATOM 855 C CA . LEU A 1 106 ? -11.057 2.718 -0.029 1.00 89.25 106 LEU A CA 1
ATOM 856 C C . LEU A 1 106 ? -11.060 3.083 -1.513 1.00 89.25 106 LEU A C 1
ATOM 858 O O . LEU A 1 106 ? -11.761 2.460 -2.302 1.00 89.25 106 LEU A O 1
ATOM 862 N N . TYR A 1 107 ? -10.321 4.121 -1.892 1.00 87.75 107 TYR A N 1
ATOM 863 C CA . TYR A 1 107 ? -10.162 4.505 -3.289 1.00 87.75 107 TYR A CA 1
ATOM 864 C C . TYR A 1 107 ? -9.183 3.588 -4.031 1.00 87.75 107 TYR A C 1
ATOM 866 O O . TYR A 1 107 ? -9.382 3.307 -5.209 1.00 87.75 107 TYR A O 1
ATOM 874 N N . LEU A 1 108 ? -8.118 3.152 -3.357 1.00 89.50 108 LEU A N 1
ATOM 875 C CA . LEU A 1 108 ? -7.097 2.293 -3.947 1.00 89.50 108 LEU A CA 1
ATOM 876 C C . LEU A 1 108 ? -7.503 0.824 -4.039 1.00 89.50 108 LEU A C 1
ATOM 878 O O . LEU A 1 108 ? -6.970 0.145 -4.909 1.00 89.50 108 LEU A O 1
ATOM 882 N N . GLN A 1 109 ? -8.424 0.361 -3.188 1.00 82.88 109 GLN A N 1
ATOM 883 C CA . GLN A 1 109 ? -8.987 -0.995 -3.213 1.00 82.88 109 GLN A CA 1
ATOM 884 C C . GLN A 1 109 ? -7.918 -2.069 -3.465 1.00 82.88 109 GLN A C 1
ATOM 886 O O . GLN A 1 109 ? -6.979 -2.175 -2.684 1.00 82.88 109 GLN A O 1
ATOM 891 N N . ASP A 1 110 ? -8.028 -2.808 -4.573 1.00 87.38 110 ASP A N 1
ATOM 892 C CA . ASP A 1 110 ? -7.185 -3.930 -4.990 1.00 87.38 110 ASP A CA 1
ATOM 893 C C . ASP A 1 110 ? -5.677 -3.633 -5.023 1.00 87.38 110 ASP A C 1
ATOM 895 O O . ASP A 1 110 ? -4.880 -4.565 -5.063 1.00 87.38 110 ASP A O 1
ATOM 899 N N . LEU A 1 111 ? -5.278 -2.357 -5.003 1.00 94.69 111 LEU A N 1
ATOM 900 C CA . LEU A 1 111 ? -3.883 -1.911 -5.014 1.00 94.69 111 LEU A CA 1
ATOM 901 C C . LEU A 1 111 ? -3.235 -1.864 -3.620 1.00 94.69 111 LEU A C 1
ATOM 903 O O . LEU A 1 111 ? -2.015 -1.737 -3.522 1.00 94.69 111 LEU A O 1
ATOM 907 N N . THR A 1 112 ? -4.021 -1.925 -2.545 1.00 95.50 112 THR A N 1
ATOM 908 C CA . THR A 1 112 ? -3.562 -1.806 -1.153 1.00 95.50 112 THR A CA 1
ATOM 909 C C . THR A 1 112 ? -4.222 -2.879 -0.282 1.00 95.50 112 THR A C 1
ATOM 911 O O . THR A 1 112 ? -5.284 -3.383 -0.645 1.00 95.50 112 THR A O 1
ATOM 914 N N . PRO A 1 113 ? -3.642 -3.270 0.867 1.00 95.75 113 PRO A N 1
ATOM 915 C CA . PRO A 1 113 ? -4.343 -4.151 1.791 1.00 95.75 113 PRO A CA 1
ATOM 916 C C . PRO A 1 113 ? -5.691 -3.536 2.216 1.00 95.75 113 PRO A C 1
ATOM 918 O O . PRO A 1 113 ? -5.738 -2.334 2.503 1.00 95.75 113 PRO A O 1
ATOM 921 N N . PRO A 1 114 ? -6.788 -4.313 2.276 1.00 94.31 114 PRO A N 1
ATOM 922 C CA . PRO A 1 114 ? -8.097 -3.788 2.644 1.00 94.31 114 PRO A CA 1
ATOM 923 C C . PRO A 1 114 ? -8.078 -3.070 3.995 1.00 94.31 114 PRO A C 1
ATOM 925 O O . PRO A 1 114 ? -7.669 -3.637 5.009 1.00 94.31 114 PRO A O 1
ATOM 928 N N . CYS A 1 115 ? -8.556 -1.823 4.019 1.00 94.81 115 CYS A N 1
ATOM 929 C CA . CYS A 1 115 ? -8.824 -1.107 5.261 1.00 94.81 115 CYS A CA 1
ATOM 930 C C . CYS A 1 115 ? -10.223 -1.488 5.748 1.00 94.81 115 CYS A C 1
ATOM 932 O O . CYS A 1 115 ? -11.226 -1.063 5.180 1.00 94.81 115 CYS A O 1
ATOM 934 N N . LEU A 1 116 ? -10.279 -2.323 6.779 1.00 95.31 116 LEU A N 1
ATOM 935 C CA . LEU A 1 116 ? -11.506 -2.952 7.255 1.00 95.31 116 LEU A CA 1
ATOM 936 C C . LEU A 1 116 ? -12.325 -2.003 8.127 1.00 95.31 116 LEU A C 1
ATOM 938 O O . LEU A 1 116 ? -13.555 -1.997 8.046 1.00 95.31 116 LEU A O 1
ATOM 942 N N . ALA A 1 117 ? -11.652 -1.201 8.958 1.00 96.06 117 ALA A N 1
ATOM 943 C CA . ALA A 1 117 ? -12.330 -0.358 9.930 1.00 96.06 117 ALA A CA 1
ATOM 944 C C . ALA A 1 117 ? -11.570 0.923 10.292 1.00 96.06 117 ALA A C 1
ATOM 946 O O . ALA A 1 117 ? -10.339 0.949 10.331 1.00 96.06 117 ALA A O 1
ATOM 947 N N . TRP A 1 118 ? -12.332 1.960 10.645 1.00 95.62 118 TRP A N 1
ATOM 948 C CA . TRP A 1 118 ? -11.845 3.212 11.217 1.00 95.62 118 TRP A CA 1
ATOM 949 C C . TRP A 1 118 ? -12.577 3.560 12.516 1.00 95.62 118 TRP A C 1
ATOM 951 O O . TRP A 1 118 ? -13.772 3.867 12.499 1.00 95.62 118 TRP A O 1
ATOM 961 N N . LEU A 1 119 ? -11.844 3.592 13.631 1.00 95.31 119 LEU A N 1
ATOM 962 C CA . LEU A 1 119 ? -12.295 4.161 14.898 1.00 95.31 119 LEU A CA 1
ATOM 963 C C . LEU A 1 119 ? -11.948 5.646 14.961 1.00 95.31 119 LEU A C 1
ATOM 965 O O . LEU A 1 119 ? -10.786 6.025 14.833 1.00 95.31 119 LEU A O 1
ATOM 969 N N . SER A 1 120 ? -12.948 6.474 15.247 1.00 93.00 120 SER A N 1
ATOM 970 C CA . SER A 1 120 ? -12.753 7.862 15.663 1.00 93.00 120 SER A CA 1
ATOM 971 C C . SER A 1 120 ? -13.150 8.009 17.128 1.00 93.00 120 SER A C 1
ATOM 973 O O . SER A 1 120 ? -14.337 7.925 17.461 1.00 93.00 120 SER A O 1
ATOM 975 N N . SER A 1 121 ? -12.176 8.309 17.986 1.00 90.50 121 SER A N 1
ATOM 976 C CA . SER A 1 121 ? -12.371 8.577 19.410 1.00 90.50 121 SER A CA 1
ATOM 977 C C . SER A 1 121 ? -11.958 10.005 19.768 1.00 90.50 121 SER A C 1
ATOM 979 O O . SER A 1 121 ? -11.011 10.563 19.212 1.00 90.50 121 SER A O 1
ATOM 981 N N . ARG A 1 122 ? -12.674 10.620 20.716 1.00 84.69 122 ARG A N 1
ATOM 982 C CA . ARG A 1 122 ? -12.248 11.889 21.339 1.00 84.69 122 ARG A CA 1
ATOM 983 C C . ARG A 1 122 ? -11.233 11.677 22.461 1.00 84.69 122 ARG A C 1
ATOM 985 O O . ARG A 1 122 ? -10.571 12.627 22.843 1.00 84.69 122 ARG A O 1
ATOM 992 N N . GLN A 1 123 ? -11.146 10.466 23.006 1.00 87.12 123 GLN A N 1
ATOM 993 C CA . GLN A 1 123 ? -10.240 10.152 24.112 1.00 87.12 123 GLN A CA 1
ATOM 994 C C . GLN A 1 123 ? -8.960 9.499 23.592 1.00 87.12 123 GLN A C 1
ATOM 996 O O . GLN A 1 123 ? -7.867 9.905 23.966 1.00 87.12 123 GLN A O 1
ATOM 1001 N N . LEU A 1 124 ? -9.099 8.529 22.685 1.00 88.56 124 LEU A N 1
ATOM 1002 C CA . LEU A 1 124 ? -7.988 7.675 22.253 1.00 88.56 124 LEU A CA 1
ATOM 1003 C C . LEU A 1 124 ? -7.307 8.147 20.957 1.00 88.56 124 LEU A C 1
ATOM 1005 O O . LEU A 1 124 ? -6.244 7.649 20.612 1.00 88.56 124 LEU A O 1
ATOM 1009 N N . GLY A 1 125 ? -7.902 9.092 20.223 1.00 90.56 125 GLY A N 1
ATOM 1010 C CA . GLY A 1 125 ? -7.472 9.432 18.862 1.00 90.56 125 GLY A CA 1
ATOM 1011 C C . GLY A 1 125 ? -8.155 8.570 17.798 1.00 90.56 125 GLY A C 1
ATOM 1012 O O . GLY A 1 125 ? -9.274 8.092 18.004 1.00 90.56 125 GLY A O 1
ATOM 1013 N N . ASP A 1 126 ? -7.518 8.426 16.635 1.00 94.12 126 ASP A N 1
ATOM 1014 C CA . ASP A 1 126 ? -8.076 7.659 15.519 1.00 94.12 126 ASP A CA 1
ATOM 1015 C C . ASP A 1 126 ? -7.252 6.392 15.249 1.00 94.12 126 ASP A C 1
ATOM 1017 O O . ASP A 1 126 ? -6.020 6.433 15.267 1.00 94.12 126 ASP A O 1
ATOM 1021 N N . PHE A 1 127 ? -7.929 5.292 14.915 1.00 95.75 127 PHE A N 1
ATOM 1022 C CA . PHE A 1 127 ? -7.296 4.012 14.586 1.00 95.75 127 PHE A CA 1
ATOM 1023 C C . PHE A 1 127 ? -7.843 3.463 13.279 1.00 95.75 127 PHE A C 1
ATOM 1025 O O . PHE A 1 127 ? -9.051 3.492 13.053 1.00 95.75 127 PHE A O 1
ATOM 1032 N N . LEU A 1 128 ? -6.960 2.928 12.444 1.00 96.31 128 LEU A N 1
ATOM 1033 C CA . LEU A 1 128 ? -7.326 2.160 11.259 1.00 96.31 128 LEU A CA 1
ATOM 1034 C C . LEU A 1 128 ? -6.892 0.708 11.427 1.00 96.31 128 LEU A C 1
ATOM 1036 O O . LEU A 1 128 ? -5.782 0.452 11.895 1.00 96.31 128 LEU A O 1
ATOM 1040 N N . ILE A 1 129 ? -7.754 -0.217 11.012 1.00 97.25 129 ILE A N 1
ATOM 1041 C CA . ILE A 1 129 ? -7.461 -1.650 10.966 1.00 97.25 129 ILE A CA 1
ATOM 1042 C C . ILE A 1 129 ? -7.402 -2.072 9.506 1.00 97.25 129 ILE A C 1
ATOM 1044 O O . ILE A 1 129 ? -8.379 -1.925 8.774 1.00 97.25 129 ILE A O 1
ATOM 1048 N N . PHE A 1 130 ? -6.262 -2.613 9.100 1.00 96.44 130 PHE A N 1
ATOM 1049 C CA . PHE A 1 130 ? -6.060 -3.204 7.786 1.00 96.44 130 PHE A CA 1
ATOM 1050 C C . PHE A 1 130 ? -5.927 -4.716 7.907 1.00 96.44 130 PHE A C 1
ATOM 1052 O O . PHE A 1 130 ? -5.404 -5.214 8.906 1.00 96.44 130 PHE A O 1
ATOM 1059 N N . GLN A 1 131 ? -6.350 -5.437 6.874 1.00 95.62 131 GLN A N 1
ATOM 1060 C CA . GLN A 1 131 ? -5.924 -6.818 6.697 1.00 95.62 131 GLN A CA 1
ATOM 1061 C C . GLN A 1 131 ? -4.410 -6.845 6.449 1.00 95.62 131 GLN A C 1
ATOM 1063 O O . GLN A 1 131 ? -3.867 -5.974 5.768 1.00 95.62 131 GLN A O 1
ATOM 1068 N N . ASP A 1 132 ? -3.717 -7.819 7.025 1.00 95.81 132 ASP A N 1
ATOM 1069 C CA . ASP A 1 132 ? -2.277 -7.957 6.847 1.00 95.81 132 ASP A CA 1
ATOM 1070 C C . ASP A 1 132 ? -1.933 -8.705 5.560 1.00 95.81 132 ASP A C 1
ATOM 1072 O O . ASP A 1 132 ? -2.483 -9.770 5.282 1.00 95.81 132 ASP A O 1
ATOM 1076 N N . ALA A 1 133 ? -1.009 -8.140 4.786 1.00 95.06 133 ALA A N 1
ATOM 1077 C CA . ALA A 1 133 ? -0.580 -8.702 3.513 1.00 95.06 133 ALA A CA 1
ATOM 1078 C C . ALA A 1 133 ? 0.490 -9.784 3.664 1.00 95.06 133 ALA A C 1
ATOM 1080 O O . ALA A 1 133 ? 0.615 -10.609 2.765 1.00 95.06 133 ALA A O 1
ATOM 1081 N N . GLY A 1 134 ? 1.256 -9.792 4.755 1.00 93.19 134 GLY A N 1
ATOM 1082 C CA . GLY A 1 134 ? 2.436 -10.646 4.878 1.00 93.19 134 GLY A CA 1
ATOM 1083 C C . GLY A 1 134 ? 3.634 -9.923 5.474 1.00 93.19 134 GLY A C 1
ATOM 1084 O O . GLY A 1 134 ? 3.591 -8.734 5.787 1.00 93.19 134 GLY A O 1
ATOM 1085 N N . THR A 1 135 ? 4.738 -10.639 5.647 1.00 89.50 135 THR A N 1
ATOM 1086 C CA . THR A 1 135 ? 5.946 -10.118 6.294 1.00 89.50 135 THR A CA 1
ATOM 1087 C C . THR A 1 135 ? 6.919 -9.482 5.296 1.00 89.50 135 THR A C 1
ATOM 1089 O O . THR A 1 135 ? 7.064 -9.927 4.157 1.00 89.50 135 THR A O 1
ATOM 1092 N N . GLY A 1 136 ? 7.628 -8.444 5.751 1.00 89.12 136 GLY A N 1
ATOM 1093 C CA . GLY A 1 136 ? 8.667 -7.754 4.981 1.00 89.12 136 GLY A CA 1
ATO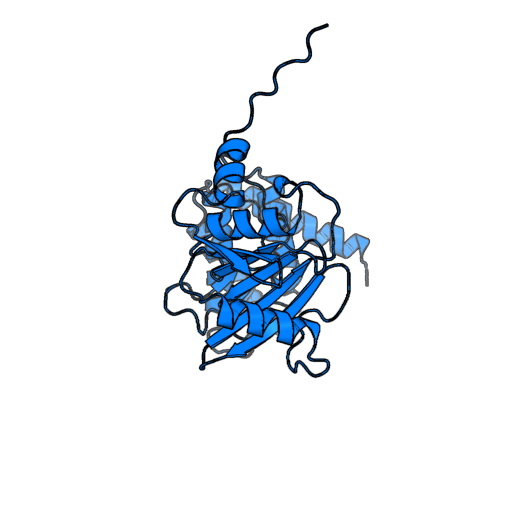M 1094 C C . GLY A 1 136 ? 8.154 -6.672 4.025 1.00 89.12 136 GLY A C 1
ATOM 1095 O O . GLY A 1 136 ? 6.966 -6.355 3.972 1.00 89.12 136 GLY A O 1
ATOM 1096 N N . ASN A 1 137 ? 9.089 -6.062 3.303 1.00 92.88 137 ASN A N 1
ATOM 1097 C CA . ASN A 1 137 ? 8.848 -5.100 2.227 1.00 92.88 137 ASN A CA 1
ATOM 1098 C C . ASN A 1 137 ? 10.069 -5.055 1.289 1.00 92.88 137 ASN A C 1
ATOM 1100 O O . ASN A 1 137 ? 11.068 -5.724 1.530 1.00 92.88 137 ASN A O 1
ATOM 1104 N N . PHE A 1 138 ? 10.032 -4.252 0.226 1.00 92.25 138 PHE A N 1
ATOM 1105 C CA . PHE A 1 138 ? 11.133 -4.191 -0.751 1.00 92.25 138 PHE A CA 1
ATOM 1106 C C . PHE A 1 138 ? 12.301 -3.280 -0.325 1.00 92.25 138 PHE A C 1
ATOM 1108 O O . PHE A 1 138 ? 13.203 -2.999 -1.119 1.00 92.25 138 PHE A O 1
ATOM 1115 N N . TRP A 1 139 ? 12.314 -2.779 0.915 1.00 89.19 139 TRP A N 1
ATOM 1116 C CA . TRP A 1 139 ? 13.415 -1.964 1.431 1.00 89.19 139 TRP A CA 1
ATOM 1117 C C . TRP A 1 139 ? 14.658 -2.807 1.686 1.00 89.19 139 TRP A C 1
ATOM 1119 O O . TRP A 1 139 ? 14.572 -3.902 2.235 1.00 89.19 139 TRP A O 1
ATOM 1129 N N . ARG A 1 140 ? 15.834 -2.258 1.360 1.00 83.25 140 ARG A N 1
ATOM 1130 C CA . ARG A 1 140 ? 17.140 -2.865 1.677 1.00 83.25 140 ARG A CA 1
ATOM 1131 C C . ARG A 1 140 ? 17.296 -4.321 1.221 1.00 83.25 140 ARG A C 1
ATOM 1133 O O . ARG A 1 140 ? 18.023 -5.077 1.859 1.00 83.25 140 ARG A O 1
ATOM 1140 N N . GLY A 1 141 ? 16.618 -4.702 0.141 1.00 78.38 141 GLY A N 1
ATOM 1141 C CA . GLY A 1 141 ? 16.794 -6.023 -0.447 1.00 78.38 141 GLY A CA 1
ATOM 1142 C C . GLY A 1 141 ? 16.291 -7.174 0.423 1.00 78.38 141 GLY A C 1
ATOM 1143 O O . GLY A 1 141 ? 16.812 -8.282 0.338 1.00 78.38 141 GLY A O 1
ATOM 1144 N N . GLN A 1 142 ? 15.294 -6.949 1.291 1.00 86.56 142 GLN A N 1
ATOM 1145 C CA . GLN A 1 142 ? 14.772 -8.014 2.163 1.00 86.56 142 GLN A CA 1
ATOM 1146 C C . GLN A 1 142 ? 14.305 -9.252 1.389 1.00 86.56 142 GLN A C 1
ATOM 1148 O O . GLN A 1 142 ? 14.381 -10.350 1.926 1.00 86.56 142 GLN A O 1
ATOM 1153 N N . TYR A 1 143 ? 13.868 -9.100 0.138 1.00 89.19 143 TYR A N 1
ATOM 1154 C CA . TYR A 1 143 ? 13.440 -10.206 -0.720 1.00 89.19 143 TYR A CA 1
ATOM 1155 C C . TYR A 1 143 ? 14.513 -10.676 -1.713 1.00 89.19 143 TYR A C 1
ATOM 1157 O O . TYR A 1 143 ? 14.258 -11.595 -2.485 1.00 89.19 143 TYR A O 1
ATOM 1165 N N . ASP A 1 144 ? 15.731 -10.130 -1.661 1.00 84.44 144 ASP A N 1
ATOM 1166 C CA . ASP A 1 144 ? 16.831 -10.474 -2.577 1.00 84.44 144 ASP A CA 1
ATOM 1167 C C . ASP A 1 144 ? 17.380 -11.887 -2.374 1.00 84.44 144 ASP A C 1
ATOM 1169 O O . ASP A 1 144 ? 18.311 -12.285 -3.055 1.00 84.44 144 ASP A O 1
ATOM 1173 N N . HIS A 1 145 ? 16.877 -12.654 -1.417 1.00 86.00 145 HIS A N 1
ATOM 1174 C CA . HIS A 1 145 ? 17.250 -14.057 -1.252 1.00 86.00 145 HIS A CA 1
ATOM 1175 C C . HIS A 1 145 ? 16.245 -15.004 -1.924 1.00 86.00 145 HIS A C 1
ATOM 1177 O O . HIS A 1 145 ? 16.531 -16.186 -2.051 1.00 86.00 145 HIS A O 1
ATOM 1183 N N . LEU A 1 146 ? 15.080 -14.506 -2.354 1.00 89.94 146 LEU A N 1
ATOM 1184 C CA . LEU A 1 146 ? 14.033 -15.322 -2.968 1.00 89.94 146 LEU A CA 1
ATOM 1185 C C . LEU A 1 146 ? 14.350 -15.617 -4.435 1.00 89.94 146 LEU A C 1
ATOM 1187 O O . LEU A 1 146 ? 14.776 -14.719 -5.159 1.00 89.94 146 LEU A O 1
ATOM 1191 N N . ASP A 1 147 ? 14.062 -16.825 -4.910 1.00 89.62 147 ASP A N 1
ATOM 1192 C CA . ASP A 1 147 ? 14.311 -17.205 -6.311 1.00 89.62 147 ASP A CA 1
ATOM 1193 C C . ASP A 1 147 ? 13.540 -16.322 -7.304 1.00 89.62 147 ASP A C 1
ATOM 1195 O O . ASP A 1 147 ? 14.049 -15.966 -8.364 1.00 89.62 147 ASP A O 1
ATOM 1199 N N . ASN A 1 148 ? 12.343 -15.870 -6.922 1.00 93.00 148 ASN A N 1
ATOM 1200 C CA . ASN A 1 148 ? 11.487 -15.015 -7.742 1.00 93.00 148 ASN A CA 1
ATOM 1201 C C . ASN A 1 148 ? 11.628 -13.507 -7.445 1.00 93.00 148 ASN A C 1
ATOM 1203 O O . ASN A 1 148 ? 10.736 -12.726 -7.773 1.00 93.00 148 ASN A O 1
ATOM 1207 N N . ALA A 1 149 ? 12.726 -13.057 -6.823 1.00 91.31 149 ALA A N 1
ATOM 1208 C CA . ALA A 1 149 ? 12.879 -11.643 -6.457 1.00 91.31 149 ALA A CA 1
ATOM 1209 C C . ALA A 1 149 ? 12.750 -10.693 -7.661 1.00 91.31 149 ALA A C 1
ATOM 1211 O O . ALA A 1 149 ? 12.075 -9.672 -7.566 1.00 91.31 149 ALA A O 1
ATOM 1212 N N . ILE A 1 150 ? 13.360 -11.040 -8.800 1.00 94.12 150 ILE A N 1
ATOM 1213 C CA . ILE A 1 150 ? 13.341 -10.214 -10.020 1.00 94.12 150 ILE A CA 1
ATOM 1214 C C . ILE A 1 150 ? 11.897 -9.996 -10.504 1.00 94.12 150 ILE A C 1
ATOM 1216 O O . ILE A 1 150 ? 11.512 -8.870 -10.821 1.00 94.12 150 ILE A O 1
ATOM 1220 N N . GLU A 1 151 ? 11.085 -11.054 -10.495 1.00 96.25 151 GLU A N 1
ATOM 1221 C CA . GLU A 1 151 ? 9.658 -11.007 -10.835 1.00 96.25 151 GLU A CA 1
ATOM 1222 C C . GLU A 1 151 ? 8.876 -10.124 -9.847 1.00 96.25 151 GLU A C 1
ATOM 1224 O O . GLU A 1 151 ? 8.100 -9.258 -10.246 1.00 96.25 151 GLU A O 1
ATOM 1229 N N . LEU A 1 152 ? 9.145 -10.246 -8.546 1.00 95.81 152 LEU A N 1
ATOM 1230 C CA . LEU A 1 152 ? 8.507 -9.409 -7.525 1.00 95.81 152 LEU A CA 1
ATOM 1231 C C . LEU A 1 152 ? 8.812 -7.907 -7.704 1.00 95.81 152 LEU A C 1
ATOM 1233 O O . LEU A 1 152 ? 7.940 -7.063 -7.477 1.00 95.81 152 LEU A O 1
ATOM 1237 N N . TYR A 1 153 ? 10.021 -7.548 -8.144 1.00 95.88 153 TYR A N 1
ATOM 1238 C CA . TYR A 1 153 ? 10.354 -6.161 -8.482 1.00 95.88 153 TYR A CA 1
ATOM 1239 C C . TYR A 1 153 ? 9.672 -5.686 -9.774 1.00 95.88 153 TYR A C 1
ATOM 1241 O O . TYR A 1 153 ? 9.263 -4.524 -9.841 1.00 95.88 153 TYR A O 1
ATOM 1249 N N . ALA A 1 154 ? 9.482 -6.560 -10.767 1.00 97.62 154 ALA A N 1
ATOM 1250 C CA . ALA A 1 154 ? 8.659 -6.247 -11.936 1.00 97.62 154 ALA A CA 1
ATOM 1251 C C . ALA A 1 154 ? 7.212 -5.916 -11.522 1.00 97.62 154 ALA A C 1
ATOM 1253 O O . ALA A 1 154 ? 6.683 -4.877 -11.918 1.00 97.62 154 ALA A O 1
ATOM 1254 N N . HIS A 1 155 ? 6.623 -6.694 -10.610 1.00 97.94 155 HIS A N 1
ATOM 1255 C CA . HIS A 1 155 ? 5.285 -6.423 -10.075 1.00 97.94 155 HIS A CA 1
ATOM 1256 C C . HIS A 1 155 ? 5.180 -5.109 -9.285 1.00 97.94 155 HIS A C 1
ATOM 1258 O O . HIS A 1 155 ? 4.142 -4.444 -9.318 1.00 97.94 155 HIS A O 1
ATOM 1264 N N . CYS A 1 156 ? 6.250 -4.672 -8.609 1.00 97.94 156 CYS A N 1
ATOM 1265 C CA . CYS A 1 156 ? 6.294 -3.326 -8.024 1.00 97.94 156 CYS A CA 1
ATOM 1266 C C . CYS A 1 156 ? 6.162 -2.237 -9.103 1.00 97.94 156 CYS A C 1
ATOM 1268 O O . CYS A 1 156 ? 5.462 -1.240 -8.906 1.00 97.94 156 CYS A O 1
ATOM 1270 N N . ALA A 1 157 ? 6.831 -2.428 -10.241 1.00 98.19 157 ALA A N 1
ATOM 1271 C CA . ALA A 1 157 ? 6.781 -1.515 -11.377 1.00 98.19 157 ALA A CA 1
ATOM 1272 C C . ALA A 1 157 ? 5.391 -1.482 -12.023 1.00 98.19 157 ALA A C 1
ATOM 1274 O O . ALA A 1 157 ? 4.872 -0.396 -12.280 1.00 98.19 157 ALA A O 1
ATOM 1275 N N . GLU A 1 158 ? 4.768 -2.641 -12.226 1.00 98.50 158 GLU A N 1
ATOM 1276 C CA . GLU A 1 158 ? 3.400 -2.763 -12.746 1.00 98.50 158 GLU A CA 1
ATOM 1277 C C . GLU A 1 158 ? 2.394 -2.047 -11.842 1.00 98.50 158 GLU A C 1
ATOM 1279 O O . GLU A 1 158 ? 1.581 -1.251 -12.314 1.00 98.50 158 GLU A O 1
ATOM 1284 N N . LEU A 1 159 ? 2.496 -2.252 -10.525 1.00 98.25 159 LEU A N 1
ATOM 1285 C CA . LEU A 1 159 ? 1.654 -1.566 -9.548 1.00 98.25 159 LEU A CA 1
ATOM 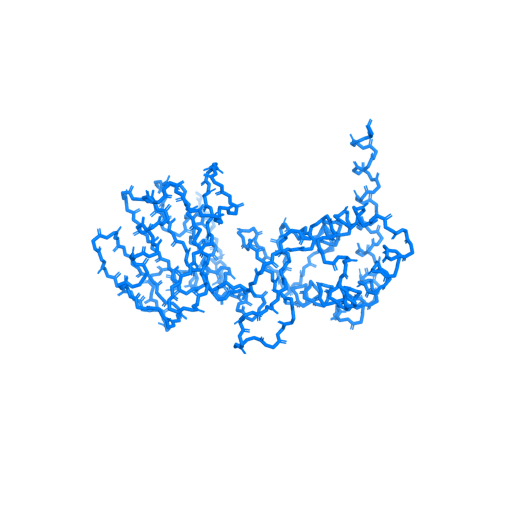1286 C C . LEU A 1 159 ? 1.841 -0.042 -9.606 1.00 98.25 159 LEU A C 1
ATOM 1288 O O . LEU A 1 159 ? 0.867 0.712 -9.567 1.00 98.25 159 LEU A O 1
ATOM 1292 N N . LEU A 1 160 ? 3.083 0.434 -9.730 1.00 98.31 160 LEU A N 1
ATOM 1293 C CA . LEU A 1 160 ? 3.365 1.865 -9.838 1.00 98.31 160 LEU A CA 1
ATOM 1294 C C . LEU A 1 160 ? 2.879 2.461 -11.169 1.00 98.31 160 LEU A C 1
ATOM 1296 O O . LEU A 1 160 ? 2.374 3.587 -11.189 1.00 98.31 160 LEU A O 1
ATOM 1300 N N . ALA A 1 161 ? 3.017 1.724 -12.271 1.00 98.31 161 ALA A N 1
ATOM 1301 C CA . ALA A 1 161 ? 2.482 2.103 -13.574 1.00 98.31 161 ALA A CA 1
ATOM 1302 C C . ALA A 1 161 ? 0.955 2.217 -13.520 1.00 98.31 161 ALA A C 1
ATOM 1304 O O . ALA A 1 161 ? 0.408 3.225 -13.964 1.00 98.31 161 ALA A O 1
ATOM 1305 N N . GLU A 1 162 ? 0.283 1.254 -12.888 1.00 97.50 162 GLU A N 1
ATOM 1306 C CA . GLU A 1 162 ? -1.169 1.250 -12.713 1.00 97.50 162 GLU A CA 1
ATOM 1307 C C . GLU A 1 162 ? -1.655 2.468 -11.916 1.00 97.50 162 GLU A C 1
ATOM 1309 O O . GLU A 1 162 ? -2.601 3.147 -12.324 1.00 97.50 162 GLU A O 1
ATOM 1314 N N . LEU A 1 163 ? -0.964 2.831 -10.828 1.00 97.25 163 LEU A N 1
ATOM 1315 C CA . LEU A 1 163 ? -1.246 4.077 -10.107 1.00 97.25 163 LEU A CA 1
ATOM 1316 C C . LEU A 1 163 ? -1.163 5.290 -11.046 1.00 97.25 163 LEU A C 1
ATOM 1318 O O . LEU A 1 163 ? -2.075 6.119 -11.076 1.00 97.25 163 LEU A O 1
ATOM 1322 N N . HIS A 1 164 ? -0.103 5.396 -11.848 1.00 98.00 164 HIS A N 1
ATOM 1323 C CA . HIS A 1 164 ? 0.075 6.525 -12.760 1.00 98.00 164 HIS A CA 1
ATOM 1324 C C . HIS A 1 164 ? -0.959 6.555 -13.894 1.00 98.00 164 HIS A C 1
ATOM 1326 O O . HIS A 1 164 ? -1.455 7.640 -14.219 1.00 98.00 164 HIS A O 1
ATOM 1332 N N . ASN A 1 165 ? -1.329 5.395 -14.440 1.00 97.12 165 ASN A N 1
ATOM 1333 C CA . ASN A 1 165 ? -2.388 5.244 -15.440 1.00 97.12 165 ASN A CA 1
ATOM 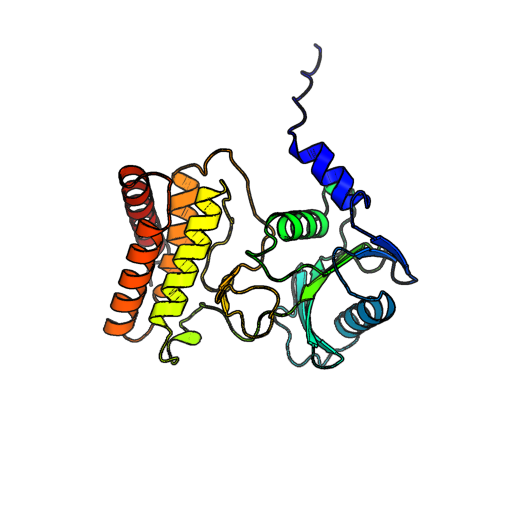1334 C C . ASN A 1 165 ? -3.737 5.727 -14.884 1.00 97.12 165 ASN A C 1
ATOM 1336 O O . ASN A 1 165 ? -4.470 6.440 -15.566 1.00 97.12 165 ASN A O 1
ATOM 1340 N N . ARG A 1 166 ? -4.020 5.440 -13.605 1.00 95.12 166 ARG A N 1
ATOM 1341 C CA . ARG A 1 166 ? -5.204 5.929 -12.874 1.00 95.12 166 ARG A CA 1
ATOM 1342 C C . ARG A 1 166 ? -5.101 7.400 -12.433 1.00 95.12 166 ARG A C 1
ATOM 1344 O O . ARG A 1 166 ? -5.960 7.887 -11.697 1.00 95.12 166 ARG A O 1
ATOM 1351 N N . GLY A 1 167 ? -4.052 8.127 -12.828 1.00 95.88 167 GLY A N 1
ATOM 1352 C CA . GLY A 1 167 ? -3.874 9.530 -12.449 1.00 95.88 167 GLY A CA 1
ATOM 1353 C C . GLY A 1 167 ? -3.427 9.735 -10.995 1.00 95.88 167 GLY A C 1
ATOM 1354 O O . GLY A 1 167 ? -3.604 10.822 -10.441 1.00 95.88 167 GLY A O 1
ATOM 1355 N N . ILE A 1 168 ? -2.845 8.718 -10.356 1.00 95.75 168 ILE A N 1
ATOM 1356 C CA . ILE A 1 168 ? -2.517 8.697 -8.927 1.00 95.75 168 ILE A CA 1
ATOM 1357 C C . ILE A 1 168 ? -1.016 8.905 -8.707 1.00 95.75 168 ILE A C 1
ATOM 1359 O O . ILE A 1 168 ? -0.185 8.121 -9.148 1.00 95.75 168 ILE A O 1
ATOM 1363 N N . TYR A 1 169 ? -0.662 9.943 -7.953 1.00 96.25 169 TYR A N 1
ATOM 1364 C CA . TYR A 1 169 ? 0.671 10.127 -7.377 1.00 96.25 169 TYR A CA 1
ATOM 1365 C C . TYR A 1 169 ? 0.662 9.641 -5.925 1.00 96.25 169 TYR A C 1
ATOM 1367 O O . TYR A 1 169 ? -0.129 10.142 -5.124 1.00 96.25 169 TYR A O 1
ATOM 1375 N N . HIS A 1 170 ? 1.551 8.703 -5.581 1.00 95.44 170 HIS A N 1
ATOM 1376 C CA . HIS A 1 170 ? 1.574 8.085 -4.249 1.00 95.44 170 HIS A CA 1
ATOM 1377 C C . HIS A 1 170 ? 2.033 9.065 -3.162 1.00 95.44 170 HIS A C 1
ATOM 1379 O O . HIS A 1 170 ? 1.422 9.160 -2.101 1.00 95.44 170 HIS A O 1
ATOM 1385 N N . GLY A 1 171 ? 3.098 9.828 -3.428 1.00 92.62 171 GLY A N 1
ATOM 1386 C CA . GLY A 1 171 ? 3.657 10.770 -2.455 1.00 92.62 171 GLY A CA 1
ATOM 1387 C C . GLY A 1 171 ? 4.917 10.264 -1.761 1.00 92.62 171 GLY A C 1
ATOM 1388 O O . GLY A 1 171 ? 5.831 11.060 -1.530 1.00 92.62 171 GLY A O 1
ATOM 1389 N N . ASP A 1 172 ? 4.971 8.960 -1.492 1.00 93.94 172 ASP A N 1
ATOM 1390 C CA . ASP A 1 172 ? 6.077 8.271 -0.822 1.00 93.94 172 ASP A CA 1
ATOM 1391 C C . ASP A 1 172 ? 6.292 6.870 -1.426 1.00 93.94 172 ASP A C 1
ATOM 1393 O O . ASP A 1 172 ? 6.050 5.860 -0.777 1.00 93.94 172 ASP A O 1
ATOM 1397 N N . ALA A 1 173 ? 6.630 6.768 -2.714 1.00 95.62 173 ALA A N 1
ATOM 1398 C CA . ALA A 1 173 ? 6.753 5.482 -3.424 1.00 95.62 173 ALA A CA 1
ATOM 1399 C C . ALA A 1 173 ? 8.114 4.787 -3.208 1.00 95.62 173 ALA A C 1
ATOM 1401 O O . ALA A 1 173 ? 8.695 4.232 -4.134 1.00 95.62 173 ALA A O 1
ATOM 1402 N N . LYS A 1 174 ? 8.659 4.843 -1.991 1.00 94.75 174 LYS A N 1
ATOM 1403 C CA . LYS A 1 174 ? 9.900 4.132 -1.642 1.00 94.75 174 LYS A CA 1
ATOM 1404 C C . LYS A 1 174 ? 9.650 2.618 -1.544 1.00 94.75 174 LYS A C 1
ATOM 1406 O O . LYS A 1 174 ? 8.539 2.236 -1.175 1.00 94.75 174 LYS A O 1
ATOM 1411 N N . PRO A 1 175 ? 10.663 1.752 -1.741 1.00 94.50 175 PRO A N 1
ATOM 1412 C CA . PRO A 1 175 ? 10.466 0.298 -1.701 1.00 94.50 175 PRO A CA 1
ATOM 1413 C C . PRO A 1 175 ? 9.892 -0.229 -0.375 1.00 94.50 175 PRO A C 1
ATOM 1415 O O . PRO A 1 175 ? 9.175 -1.222 -0.365 1.00 94.50 175 PRO A O 1
ATOM 1418 N N . ALA A 1 176 ? 10.119 0.476 0.740 1.00 93.25 176 ALA A N 1
ATOM 1419 C CA . ALA A 1 176 ? 9.542 0.130 2.043 1.00 93.25 176 ALA A CA 1
ATOM 1420 C C . ALA A 1 176 ? 8.003 0.163 2.087 1.00 93.25 176 ALA A C 1
ATOM 1422 O O . ALA A 1 176 ? 7.410 -0.440 2.976 1.00 93.25 176 ALA A O 1
ATOM 1423 N N . ASN A 1 177 ? 7.369 0.877 1.153 1.00 96.31 177 ASN A N 1
ATOM 1424 C CA . ASN A 1 177 ? 5.915 0.996 1.066 1.00 96.31 177 ASN A CA 1
ATOM 1425 C C . ASN A 1 177 ? 5.305 0.014 0.053 1.00 96.31 177 ASN A C 1
ATOM 1427 O O . ASN A 1 177 ? 4.109 0.078 -0.207 1.00 96.31 177 ASN A O 1
ATOM 1431 N N . PHE A 1 178 ? 6.103 -0.892 -0.509 1.00 97.19 178 PHE A N 1
ATOM 1432 C CA . PHE A 1 178 ? 5.632 -2.021 -1.303 1.00 97.19 178 PHE A CA 1
ATOM 1433 C C . PHE A 1 178 ? 5.783 -3.279 -0.453 1.00 97.19 178 PHE A C 1
ATOM 1435 O O . PHE A 1 178 ? 6.825 -3.486 0.171 1.00 97.19 178 PHE A O 1
ATOM 1442 N N . VAL A 1 179 ? 4.749 -4.110 -0.412 1.00 96.31 179 VAL A N 1
ATOM 1443 C CA . VAL A 1 179 ? 4.728 -5.351 0.370 1.00 96.31 179 VAL A CA 1
ATOM 1444 C C . VAL A 1 179 ? 4.324 -6.508 -0.525 1.00 96.31 179 VAL A C 1
ATOM 1446 O O . VAL A 1 179 ? 3.494 -6.346 -1.423 1.00 96.31 179 VAL A O 1
ATOM 1449 N N . ARG A 1 180 ? 4.906 -7.683 -0.289 1.00 95.88 180 ARG A N 1
ATOM 1450 C CA . ARG A 1 180 ? 4.456 -8.906 -0.949 1.00 95.88 180 ARG A CA 1
ATOM 1451 C C . ARG A 1 180 ? 3.096 -9.302 -0.379 1.00 95.88 180 ARG A C 1
ATOM 1453 O O . ARG A 1 180 ? 2.924 -9.328 0.836 1.00 95.88 180 ARG A O 1
ATOM 1460 N N . ASN A 1 181 ? 2.158 -9.648 -1.250 1.00 95.88 181 ASN A N 1
ATOM 1461 C CA . ASN A 1 181 ? 0.919 -10.283 -0.836 1.00 95.88 181 ASN A CA 1
ATOM 1462 C C . ASN A 1 181 ? 1.156 -11.784 -0.641 1.00 95.88 181 ASN A C 1
ATOM 1464 O O . ASN A 1 181 ? 1.458 -12.513 -1.585 1.00 95.88 181 ASN A O 1
ATOM 1468 N N . GLN A 1 182 ? 1.063 -12.229 0.601 1.00 94.31 182 GLN A N 1
ATOM 1469 C CA . GLN A 1 182 ? 1.211 -13.617 1.024 1.00 94.31 182 GLN A CA 1
ATOM 1470 C C . GLN A 1 182 ? -0.102 -14.177 1.573 1.00 94.31 182 GLN A C 1
ATOM 1472 O O . GLN A 1 182 ? -0.320 -15.383 1.485 1.00 94.31 182 GLN A O 1
ATOM 1477 N N . TRP A 1 183 ? -0.952 -13.325 2.157 1.00 93.88 183 TRP A N 1
ATOM 1478 C CA . TRP A 1 183 ? -2.087 -13.770 2.972 1.00 93.88 183 TRP A CA 1
ATOM 1479 C C . TRP A 1 183 ? -3.453 -13.260 2.501 1.00 93.88 183 TRP A C 1
ATOM 1481 O O . TRP A 1 183 ? -4.472 -13.812 2.912 1.00 93.88 183 TRP A O 1
ATOM 1491 N N . ILE A 1 184 ? -3.517 -12.241 1.640 1.00 92.44 184 ILE A N 1
ATOM 1492 C CA . ILE A 1 184 ? -4.791 -11.669 1.186 1.00 92.44 184 ILE A CA 1
ATOM 1493 C C . ILE A 1 184 ? -5.235 -12.400 -0.079 1.00 92.44 184 ILE A C 1
ATOM 1495 O O . ILE A 1 184 ? -4.873 -12.028 -1.194 1.00 92.44 184 ILE A O 1
ATOM 1499 N N . THR A 1 185 ? -6.044 -13.441 0.104 1.00 89.31 185 THR A N 1
ATOM 1500 C CA . THR A 1 185 ? -6.547 -14.308 -0.977 1.00 89.31 185 THR A CA 1
ATOM 1501 C C . THR A 1 185 ? -7.590 -13.641 -1.871 1.00 89.31 185 THR A C 1
ATOM 1503 O O . THR A 1 185 ? -7.784 -14.062 -3.007 1.00 89.31 185 THR A O 1
ATOM 1506 N N . SER A 1 186 ? -8.239 -12.577 -1.393 1.00 85.50 186 SER A N 1
ATOM 1507 C CA . SER A 1 186 ? -9.189 -11.780 -2.180 1.00 85.50 186 SER A CA 1
ATOM 1508 C C . SER A 1 186 ? -8.515 -10.910 -3.247 1.00 85.50 186 SER A C 1
ATOM 1510 O O . SER A 1 186 ? -9.201 -10.386 -4.123 1.00 85.50 186 SER A O 1
ATOM 1512 N N . SER A 1 187 ? -7.186 -10.759 -3.202 1.00 87.25 187 SER A N 1
ATOM 1513 C CA . SER A 1 187 ? -6.405 -10.060 -4.220 1.00 87.25 187 SER A CA 1
ATOM 1514 C C . SER A 1 187 ? -5.449 -11.029 -4.904 1.00 87.25 187 SER A C 1
ATOM 1516 O O . SER A 1 187 ? -4.573 -11.608 -4.269 1.00 87.25 187 SER A O 1
ATOM 1518 N N . ALA A 1 188 ? -5.566 -11.156 -6.226 1.00 88.75 188 ALA A N 1
ATOM 1519 C CA . ALA A 1 188 ? -4.627 -11.938 -7.030 1.00 88.75 188 ALA A CA 1
ATOM 1520 C C . ALA A 1 188 ? -3.273 -11.229 -7.228 1.00 88.75 188 ALA A C 1
ATOM 1522 O O . ALA A 1 188 ? -2.375 -11.775 -7.867 1.00 88.75 188 ALA A O 1
ATOM 1523 N N . ARG A 1 189 ? -3.111 -9.996 -6.724 1.00 93.56 189 ARG A N 1
ATOM 1524 C CA . ARG A 1 189 ? -1.873 -9.240 -6.911 1.00 93.56 189 ARG A CA 1
ATOM 1525 C C . ARG A 1 189 ? -0.767 -9.793 -6.016 1.00 93.56 189 ARG A C 1
ATOM 1527 O O . ARG A 1 189 ? -0.990 -9.906 -4.813 1.00 93.56 189 ARG A O 1
ATOM 1534 N N . PRO A 1 190 ? 0.439 -10.031 -6.552 1.00 95.44 190 PRO A N 1
ATOM 1535 C CA . PRO A 1 190 ? 1.585 -10.494 -5.767 1.00 95.44 190 PRO A CA 1
ATOM 1536 C C . PRO A 1 190 ? 2.229 -9.380 -4.932 1.00 95.44 190 PRO A C 1
ATOM 1538 O O . PRO A 1 190 ? 2.952 -9.664 -3.976 1.00 95.44 190 PRO A O 1
ATOM 1541 N N . VAL A 1 191 ? 1.972 -8.113 -5.271 1.00 97.25 191 VAL A N 1
ATOM 1542 C CA . VAL A 1 191 ? 2.493 -6.932 -4.573 1.00 97.25 191 VAL A CA 1
ATOM 1543 C C . VAL A 1 191 ? 1.361 -5.941 -4.323 1.00 97.25 191 VAL A C 1
ATOM 1545 O O . VAL A 1 191 ? 0.534 -5.695 -5.202 1.00 97.25 191 VAL A O 1
ATOM 1548 N N . LEU A 1 192 ? 1.353 -5.355 -3.128 1.00 97.75 192 LEU A N 1
ATOM 1549 C CA . LEU A 1 192 ? 0.430 -4.303 -2.708 1.00 97.75 192 LEU A CA 1
ATOM 1550 C C . LEU A 1 192 ? 1.216 -3.079 -2.229 1.00 97.75 192 LEU A C 1
ATOM 1552 O O . LEU A 1 192 ? 2.360 -3.194 -1.780 1.00 97.75 192 LEU A O 1
ATOM 1556 N N . ILE A 1 193 ? 0.594 -1.903 -2.301 1.00 96.62 193 ILE A N 1
ATOM 1557 C CA . ILE A 1 193 ? 1.164 -0.656 -1.788 1.00 96.62 193 ILE A CA 1
ATOM 1558 C C . ILE A 1 193 ? 0.549 -0.307 -0.430 1.00 96.62 193 ILE A C 1
ATOM 1560 O O . ILE A 1 193 ? -0.645 -0.496 -0.202 1.00 96.62 193 ILE A O 1
ATOM 1564 N N . VAL A 1 194 ? 1.364 0.200 0.489 1.00 95.50 194 VAL A N 1
ATOM 1565 C CA . VAL A 1 194 ? 0.956 0.619 1.836 1.00 95.50 194 VAL A CA 1
ATOM 1566 C C . VAL A 1 194 ? 1.351 2.073 2.098 1.00 95.50 194 VAL A C 1
ATOM 1568 O O . VAL A 1 194 ? 2.041 2.710 1.308 1.00 95.50 194 VAL A O 1
ATOM 1571 N N . ASP A 1 195 ? 0.908 2.607 3.236 1.00 91.69 195 ASP A N 1
ATOM 1572 C CA . ASP A 1 195 ? 1.138 3.994 3.662 1.00 91.69 195 ASP A CA 1
ATOM 1573 C C . ASP A 1 195 ? 0.639 5.056 2.666 1.00 91.69 195 ASP A C 1
ATOM 1575 O O . ASP A 1 195 ? 1.332 5.982 2.241 1.00 91.69 195 ASP A O 1
ATOM 1579 N N . CYS A 1 196 ? -0.641 4.940 2.338 1.00 90.31 196 CYS A N 1
ATOM 1580 C CA . CYS A 1 196 ? -1.334 5.754 1.349 1.00 90.31 196 CYS A CA 1
ATOM 1581 C C . CYS A 1 196 ? -1.760 7.146 1.864 1.00 90.31 196 CYS A C 1
ATOM 1583 O O . CYS A 1 196 ? -2.7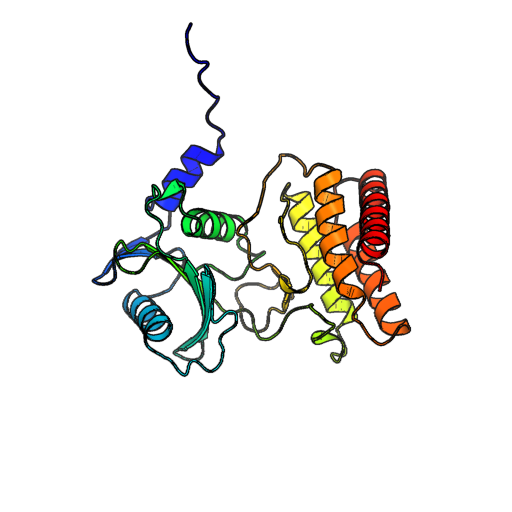30 7.734 1.384 1.00 90.31 196 CYS A O 1
ATOM 1585 N N . ASP A 1 197 ? -1.052 7.711 2.844 1.00 87.38 197 ASP A N 1
ATOM 1586 C CA . ASP A 1 197 ? -1.457 8.942 3.540 1.00 87.38 197 ASP A CA 1
ATOM 1587 C C . ASP A 1 197 ? -1.275 10.216 2.685 1.00 87.38 197 ASP A C 1
ATOM 1589 O O . ASP A 1 197 ? -1.928 11.233 2.935 1.00 87.38 197 ASP A O 1
ATOM 1593 N N . TYR A 1 198 ? -0.394 10.179 1.677 1.00 86.75 198 TYR A N 1
ATOM 1594 C CA . TYR A 1 198 ? 0.046 11.356 0.905 1.00 86.75 198 TYR A CA 1
ATOM 1595 C C . TYR A 1 198 ? -0.427 11.384 -0.553 1.00 86.75 198 TYR A C 1
ATOM 1597 O O . TYR A 1 198 ? 0.066 12.189 -1.354 1.00 86.75 198 TYR A O 1
ATOM 1605 N N . ILE A 1 199 ? -1.409 10.549 -0.885 1.00 90.81 199 ILE A N 1
ATOM 1606 C CA . ILE A 1 199 ? -1.874 10.373 -2.256 1.00 90.81 199 ILE A CA 1
ATOM 1607 C C . ILE A 1 199 ? -2.497 11.648 -2.826 1.00 90.81 199 ILE A C 1
ATOM 1609 O O . ILE A 1 199 ? -3.306 12.336 -2.194 1.00 90.81 199 ILE A O 1
ATOM 1613 N N . ARG A 1 200 ? -2.166 11.938 -4.087 1.00 91.06 200 ARG A N 1
ATOM 1614 C CA . ARG A 1 200 ? -2.804 12.985 -4.894 1.00 91.06 200 ARG A CA 1
ATOM 1615 C C . ARG A 1 200 ? -3.354 12.384 -6.180 1.00 91.06 200 ARG A C 1
ATOM 1617 O O . ARG A 1 200 ? -2.706 11.550 -6.798 1.00 91.06 200 ARG A O 1
ATOM 1624 N N . GLN A 1 201 ? -4.535 12.839 -6.581 1.00 90.88 201 GLN A N 1
ATOM 1625 C CA . GLN A 1 201 ? -5.195 12.413 -7.813 1.00 90.88 201 GLN A CA 1
ATOM 1626 C C . GLN A 1 201 ? -5.182 13.552 -8.826 1.00 90.88 201 GLN A C 1
ATOM 1628 O O . GLN A 1 201 ? -5.326 14.723 -8.467 1.00 90.88 201 GLN A O 1
ATOM 1633 N N . PHE A 1 202 ? -5.057 13.178 -10.087 1.00 91.25 202 PHE A N 1
ATOM 1634 C CA . PHE A 1 202 ? -5.061 14.044 -11.250 1.00 91.25 202 PHE A CA 1
ATOM 1635 C C . PHE A 1 202 ? -5.850 13.352 -12.363 1.00 91.25 202 PHE A C 1
ATOM 1637 O O . PHE A 1 202 ? -5.991 12.135 -12.348 1.00 91.25 202 PHE A O 1
ATOM 1644 N N . LYS A 1 203 ? -6.307 14.100 -13.375 1.00 92.25 203 LYS A N 1
ATOM 1645 C CA . LYS A 1 203 ? -6.799 13.476 -14.619 1.00 92.25 203 LYS A CA 1
ATOM 1646 C C . LYS A 1 203 ? -5.698 12.638 -15.288 1.00 92.25 203 LYS A C 1
ATOM 1648 O O . LYS A 1 203 ? -5.961 11.583 -15.838 1.00 92.25 203 LYS A O 1
ATOM 1653 N N . GLN A 1 204 ? -4.465 13.129 -15.213 1.00 95.25 204 GLN A N 1
ATOM 1654 C CA . GLN A 1 204 ? -3.242 12.443 -15.610 1.00 95.25 204 GLN A CA 1
ATOM 1655 C C . GLN A 1 204 ? -2.132 12.924 -14.673 1.00 95.25 204 GLN A C 1
ATOM 1657 O O . GLN A 1 204 ? -2.034 14.128 -14.423 1.00 95.25 204 GLN A O 1
ATOM 1662 N N . VAL A 1 205 ? -1.301 12.023 -14.142 1.00 96.25 205 VAL A N 1
ATOM 1663 C CA . VAL A 1 205 ? -0.217 12.410 -13.221 1.00 96.25 205 VAL A CA 1
ATOM 1664 C C . VAL A 1 205 ? 0.771 13.334 -13.936 1.00 96.25 205 VAL A C 1
ATOM 1666 O O . VAL A 1 205 ? 1.331 12.917 -14.946 1.00 96.25 205 VAL A O 1
ATOM 1669 N N . PRO A 1 206 ? 1.049 14.554 -13.437 1.00 97.19 206 PRO A N 1
ATOM 1670 C CA . PRO A 1 206 ? 2.075 15.432 -14.002 1.00 97.19 206 PRO A CA 1
ATOM 1671 C C . PRO A 1 206 ? 3.460 14.774 -14.058 1.00 97.19 206 PRO A C 1
ATOM 1673 O O . PRO A 1 206 ? 3.847 14.083 -13.116 1.00 97.19 206 PRO A O 1
ATOM 1676 N N . LEU A 1 207 ? 4.240 15.063 -15.108 1.00 97.62 207 LEU A N 1
ATOM 1677 C CA . LEU A 1 207 ? 5.548 14.437 -15.365 1.00 97.62 207 LEU A CA 1
ATOM 1678 C C . LEU A 1 207 ? 6.473 14.485 -14.139 1.00 97.62 207 LEU A C 1
ATOM 1680 O O . LEU A 1 207 ? 7.016 13.466 -13.730 1.00 97.62 207 LEU A O 1
ATOM 1684 N N . LYS A 1 208 ? 6.549 15.645 -13.473 1.00 97.12 208 LYS A N 1
ATOM 1685 C CA . LYS A 1 208 ? 7.357 15.829 -12.256 1.00 97.12 208 LYS A CA 1
ATOM 1686 C C . LYS A 1 208 ? 6.994 14.867 -11.118 1.00 97.12 208 LYS A C 1
ATOM 1688 O O . LYS A 1 208 ? 7.859 14.484 -10.340 1.00 97.12 208 LYS A O 1
ATOM 1693 N N . TYR A 1 209 ? 5.715 14.509 -10.984 1.00 97.38 209 TYR A N 1
ATOM 1694 C CA . TYR A 1 209 ? 5.235 13.615 -9.928 1.00 97.38 209 TYR A CA 1
ATOM 1695 C C . TYR A 1 209 ? 5.426 12.149 -10.310 1.00 97.38 209 TYR A C 1
ATOM 1697 O O . TYR A 1 209 ? 5.803 11.357 -9.451 1.00 97.38 209 TYR A O 1
ATOM 1705 N N . GLN A 1 210 ? 5.255 11.822 -11.593 1.00 98.06 210 GLN A N 1
ATOM 1706 C CA . GLN A 1 210 ? 5.600 10.514 -12.148 1.00 98.06 210 GLN A CA 1
ATOM 1707 C C . GLN A 1 210 ? 7.096 10.220 -11.939 1.00 98.06 210 GLN A C 1
ATOM 1709 O O . GLN A 1 210 ? 7.449 9.211 -11.332 1.00 98.06 210 GLN A O 1
ATOM 1714 N N . ALA A 1 211 ? 7.966 11.154 -12.342 1.00 98.00 211 ALA A N 1
ATOM 1715 C CA . ALA A 1 211 ? 9.414 11.072 -12.153 1.00 98.00 211 ALA A CA 1
ATOM 1716 C C . ALA A 1 211 ? 9.805 10.972 -10.672 1.00 98.00 211 ALA A C 1
ATOM 1718 O O . ALA A 1 211 ? 10.668 10.182 -10.310 1.00 98.00 211 ALA A O 1
ATOM 1719 N N . LYS A 1 212 ? 9.140 11.729 -9.789 1.00 97.06 212 LYS A N 1
ATOM 1720 C CA . LYS A 1 212 ? 9.417 11.676 -8.349 1.00 97.06 212 LYS A CA 1
ATOM 1721 C C . LYS A 1 212 ? 9.082 10.317 -7.730 1.00 97.06 212 LYS A C 1
ATOM 1723 O O . LYS A 1 212 ? 9.874 9.820 -6.938 1.00 97.06 212 LYS A O 1
ATOM 1728 N N . ASN A 1 213 ? 7.937 9.731 -8.074 1.00 97.44 213 ASN A N 1
ATOM 1729 C CA . ASN A 1 213 ? 7.562 8.393 -7.612 1.00 97.44 213 ASN A CA 1
ATOM 1730 C C . ASN A 1 213 ? 8.588 7.343 -8.083 1.00 97.44 213 ASN A C 1
ATOM 1732 O O . ASN A 1 213 ? 9.064 6.548 -7.278 1.00 97.44 213 ASN A O 1
ATOM 1736 N N . LEU A 1 214 ? 8.980 7.397 -9.363 1.00 97.69 214 LEU A N 1
ATOM 1737 C CA . LEU A 1 214 ? 10.029 6.539 -9.925 1.00 97.69 214 LEU A CA 1
ATOM 1738 C C . LEU A 1 214 ? 11.360 6.713 -9.182 1.00 97.69 214 LEU A C 1
ATOM 1740 O O . LEU A 1 214 ? 11.951 5.733 -8.740 1.00 97.69 214 LEU A O 1
ATOM 1744 N N . ALA A 1 215 ? 11.801 7.955 -8.970 1.00 96.00 215 ALA A N 1
ATOM 1745 C CA . ALA A 1 215 ? 13.043 8.251 -8.262 1.00 96.00 215 ALA A CA 1
ATOM 1746 C C . ALA A 1 215 ? 13.032 7.729 -6.818 1.00 96.00 215 ALA A C 1
ATOM 1748 O O . ALA A 1 215 ? 14.038 7.201 -6.355 1.00 96.00 215 ALA A O 1
ATOM 1749 N N . GLN A 1 216 ? 11.904 7.853 -6.105 1.00 94.38 216 GLN A N 1
ATOM 1750 C CA . GLN A 1 216 ? 11.758 7.331 -4.742 1.00 94.38 216 GLN A CA 1
ATOM 1751 C C . GLN A 1 216 ? 11.943 5.813 -4.684 1.00 94.38 216 GLN A C 1
ATOM 1753 O O . GLN A 1 216 ? 12.610 5.328 -3.769 1.00 94.38 216 GLN A O 1
ATOM 1758 N N . PHE A 1 217 ? 11.377 5.078 -5.644 1.00 95.12 217 PHE A N 1
ATOM 1759 C CA . PHE A 1 217 ? 11.531 3.629 -5.699 1.00 95.12 217 PHE A CA 1
ATOM 1760 C C . PHE A 1 217 ? 12.965 3.244 -6.068 1.00 95.12 217 PHE A C 1
ATOM 1762 O O . PHE A 1 217 ? 13.647 2.557 -5.309 1.00 95.12 217 PHE A O 1
ATOM 1769 N N . LEU A 1 218 ? 13.443 3.753 -7.206 1.00 93.31 218 LEU A N 1
ATOM 1770 C CA . LEU A 1 218 ? 14.737 3.405 -7.788 1.00 93.31 218 LEU A CA 1
ATOM 1771 C C . LEU A 1 218 ? 15.906 3.743 -6.855 1.00 93.31 218 LEU A C 1
ATOM 1773 O O . LEU A 1 218 ? 16.785 2.905 -6.667 1.00 93.31 218 LEU A O 1
ATOM 1777 N N . ALA A 1 219 ? 15.885 4.905 -6.190 1.00 89.69 219 ALA A N 1
ATOM 1778 C CA . ALA A 1 219 ? 16.907 5.267 -5.202 1.00 89.69 219 ALA A CA 1
ATOM 1779 C C . ALA A 1 219 ? 17.002 4.254 -4.049 1.00 89.69 219 ALA A C 1
ATOM 1781 O O . ALA A 1 219 ? 18.078 4.027 -3.505 1.00 89.69 219 ALA A O 1
ATOM 1782 N N . GLY A 1 220 ? 15.883 3.627 -3.672 1.00 85.00 220 GLY A N 1
ATOM 1783 C CA . GLY A 1 220 ? 15.848 2.629 -2.605 1.00 85.00 220 GLY A CA 1
ATOM 1784 C C . GLY A 1 220 ? 16.401 1.257 -3.001 1.00 85.00 220 GLY A C 1
ATOM 1785 O O . GLY A 1 220 ? 16.609 0.426 -2.119 1.00 85.00 220 GLY A O 1
ATOM 1786 N N . THR A 1 221 ? 16.660 1.014 -4.291 1.00 84.38 221 THR A N 1
ATOM 1787 C CA . THR A 1 221 ? 17.226 -0.257 -4.785 1.00 84.38 221 THR A CA 1
ATOM 1788 C C . THR A 1 221 ? 18.749 -0.329 -4.672 1.00 84.38 221 THR A C 1
ATOM 1790 O O . THR A 1 221 ? 19.305 -1.416 -4.751 1.00 84.38 221 THR A O 1
ATOM 1793 N N . GLY A 1 222 ? 19.440 0.789 -4.414 1.00 79.75 222 GLY A N 1
ATOM 1794 C CA . GLY A 1 222 ? 20.908 0.816 -4.287 1.00 79.75 222 GLY A CA 1
ATOM 1795 C C . GLY A 1 222 ? 21.475 -0.005 -3.118 1.00 79.75 222 GLY A C 1
ATOM 1796 O O . GLY A 1 222 ? 22.684 -0.147 -2.994 1.00 79.75 222 GLY A O 1
ATOM 1797 N N . TYR A 1 223 ? 20.613 -0.554 -2.259 1.00 78.25 223 TYR A N 1
ATOM 1798 C CA . TYR A 1 223 ? 20.990 -1.447 -1.162 1.00 78.25 223 TYR A CA 1
ATOM 1799 C C . TYR A 1 223 ? 21.065 -2.932 -1.558 1.00 78.25 223 TYR A C 1
ATOM 1801 O O . TYR A 1 223 ? 21.469 -3.747 -0.727 1.00 78.25 223 TYR A O 1
ATOM 1809 N N . ILE A 1 224 ? 20.679 -3.291 -2.788 1.00 79.38 224 ILE A N 1
ATOM 1810 C CA . ILE A 1 224 ? 20.832 -4.654 -3.312 1.00 79.38 224 ILE A CA 1
ATOM 1811 C C . ILE A 1 224 ? 22.333 -4.926 -3.473 1.00 79.38 224 ILE A C 1
ATOM 1813 O O . ILE A 1 224 ? 23.001 -4.331 -4.316 1.00 79.38 224 ILE A O 1
ATOM 1817 N N . ARG A 1 225 ? 22.884 -5.804 -2.625 1.00 76.00 225 ARG A N 1
ATOM 1818 C CA . ARG A 1 225 ? 24.344 -5.968 -2.463 1.00 76.00 225 ARG A CA 1
ATOM 1819 C C . ARG A 1 225 ? 25.038 -6.570 -3.684 1.00 76.00 225 ARG A C 1
ATOM 1821 O O . ARG A 1 225 ? 26.194 -6.259 -3.951 1.00 76.00 225 ARG A O 1
ATOM 1828 N N . HIS A 1 226 ? 24.357 -7.460 -4.400 1.00 83.25 226 HIS A N 1
ATOM 1829 C CA . HIS A 1 226 ? 24.930 -8.150 -5.551 1.00 83.25 226 HIS A CA 1
ATOM 1830 C C . HIS A 1 226 ? 24.685 -7.339 -6.820 1.00 83.25 226 HIS A C 1
ATOM 1832 O O . HIS A 1 226 ? 23.552 -7.254 -7.282 1.00 83.25 226 HIS A O 1
ATOM 1838 N N . PHE A 1 227 ? 25.748 -6.784 -7.407 1.00 84.19 227 PHE A N 1
ATOM 1839 C CA . PHE A 1 227 ? 25.658 -5.898 -8.573 1.00 84.19 227 PHE A CA 1
ATOM 1840 C C . PHE A 1 227 ? 24.906 -6.512 -9.766 1.00 84.19 227 PHE A C 1
ATOM 1842 O O . PHE A 1 227 ? 24.070 -5.843 -10.373 1.00 84.19 227 PHE A O 1
ATOM 1849 N N . VAL A 1 228 ? 25.166 -7.787 -10.082 1.00 86.06 228 VAL A N 1
ATOM 1850 C CA . VAL A 1 228 ? 24.470 -8.503 -11.169 1.00 86.06 228 VAL A CA 1
ATOM 1851 C C . VAL A 1 228 ? 22.971 -8.551 -10.884 1.00 86.06 228 VAL A C 1
ATOM 1853 O O . VAL A 1 228 ? 22.170 -8.081 -11.686 1.00 86.06 228 VAL A O 1
ATOM 1856 N N . ARG A 1 229 ? 22.603 -8.996 -9.681 1.00 85.19 229 ARG A N 1
ATOM 1857 C CA . ARG A 1 229 ? 21.208 -9.099 -9.247 1.00 85.19 229 ARG A CA 1
ATOM 1858 C C . ARG A 1 229 ? 20.507 -7.743 -9.182 1.00 85.19 229 ARG A C 1
ATOM 1860 O O . ARG A 1 229 ? 19.340 -7.631 -9.551 1.00 85.19 229 ARG A O 1
ATOM 1867 N N . TRP A 1 230 ? 21.212 -6.704 -8.739 1.00 89.31 230 TRP A N 1
ATOM 1868 C CA . TRP A 1 230 ? 20.725 -5.326 -8.765 1.00 89.31 230 TRP A CA 1
ATOM 1869 C C . TRP A 1 230 ? 20.431 -4.873 -10.199 1.00 89.31 230 TRP A C 1
ATOM 1871 O O . TRP A 1 230 ? 19.351 -4.351 -10.468 1.00 89.31 230 TRP A O 1
ATOM 1881 N N . THR A 1 231 ? 21.348 -5.138 -11.131 1.00 90.12 231 THR A N 1
ATOM 1882 C CA . THR A 1 231 ? 21.194 -4.787 -12.550 1.00 90.12 231 THR A CA 1
ATOM 1883 C C . THR A 1 231 ? 20.012 -5.512 -13.191 1.00 90.12 231 THR A C 1
ATOM 1885 O O . THR A 1 231 ? 19.219 -4.893 -13.903 1.00 90.12 231 THR A O 1
ATOM 1888 N N . GLU A 1 232 ? 19.847 -6.806 -12.916 1.00 92.44 232 GLU A N 1
ATOM 1889 C CA . GLU A 1 232 ? 18.714 -7.605 -13.400 1.00 92.44 232 GLU A CA 1
ATOM 1890 C C . GLU A 1 232 ? 17.387 -7.094 -12.837 1.00 92.44 232 GLU A C 1
ATOM 1892 O O . GLU A 1 232 ? 16.429 -6.892 -13.583 1.00 92.44 232 GLU A O 1
ATOM 1897 N N . THR A 1 233 ? 17.357 -6.801 -11.538 1.00 91.50 233 THR A N 1
ATOM 1898 C CA . THR A 1 233 ? 16.196 -6.235 -10.844 1.00 91.50 233 THR A CA 1
ATOM 1899 C C . THR A 1 233 ? 15.792 -4.886 -11.433 1.00 91.50 233 THR A C 1
ATOM 1901 O O . THR A 1 233 ? 14.621 -4.653 -11.737 1.00 91.50 233 THR A O 1
ATOM 1904 N N . LEU A 1 234 ? 16.765 -3.997 -11.638 1.00 92.12 234 LEU A N 1
ATOM 1905 C CA . LEU A 1 234 ? 16.544 -2.687 -12.235 1.00 92.12 234 LEU A CA 1
ATOM 1906 C C . LEU A 1 234 ? 16.030 -2.814 -13.673 1.00 92.12 234 LEU A C 1
ATOM 1908 O O . LEU A 1 234 ? 15.086 -2.126 -14.062 1.00 92.12 234 LEU A O 1
ATOM 1912 N N . THR A 1 235 ? 16.618 -3.726 -14.447 1.00 94.44 235 THR A N 1
ATOM 1913 C CA . THR A 1 235 ? 16.211 -3.998 -15.829 1.00 94.44 235 THR A CA 1
ATOM 1914 C C . THR A 1 235 ? 14.777 -4.518 -15.890 1.00 94.44 235 THR A C 1
ATOM 1916 O O . THR A 1 235 ? 13.983 -4.024 -16.691 1.00 94.44 235 THR A O 1
ATOM 1919 N N . ALA A 1 236 ? 14.423 -5.477 -15.032 1.00 95.81 236 ALA A N 1
ATOM 1920 C CA . ALA A 1 236 ? 13.075 -6.025 -14.949 1.00 95.81 236 ALA A CA 1
ATOM 1921 C C . ALA A 1 236 ? 12.054 -4.954 -14.546 1.00 95.81 236 ALA A C 1
ATO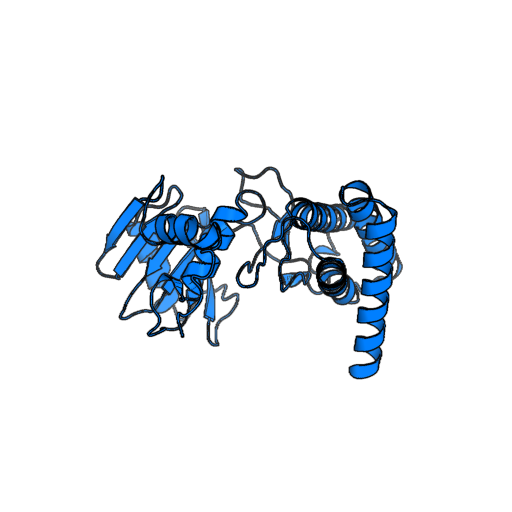M 1923 O O . ALA A 1 236 ? 11.032 -4.807 -15.214 1.00 95.81 236 ALA A O 1
ATOM 1924 N N . PHE A 1 237 ? 12.367 -4.143 -13.530 1.00 96.44 237 PHE A N 1
ATOM 1925 C CA . PHE A 1 237 ? 11.517 -3.030 -13.107 1.00 96.44 237 PHE A CA 1
ATOM 1926 C C . PHE A 1 237 ? 11.270 -2.035 -14.251 1.00 96.44 237 PHE A C 1
ATOM 1928 O O . PHE A 1 237 ? 10.126 -1.686 -14.537 1.00 96.44 237 PHE A O 1
ATOM 1935 N N . ILE A 1 238 ? 12.330 -1.576 -14.927 1.00 95.75 238 ILE A N 1
ATOM 1936 C CA . ILE A 1 238 ? 12.212 -0.589 -16.012 1.00 95.75 238 ILE A CA 1
ATOM 1937 C C . ILE A 1 238 ? 11.361 -1.147 -17.153 1.00 95.75 238 ILE A C 1
ATOM 1939 O O . ILE A 1 238 ? 10.434 -0.468 -17.598 1.00 95.75 238 ILE A O 1
ATOM 1943 N N . ARG A 1 239 ? 11.632 -2.386 -17.586 1.00 97.12 239 ARG A N 1
ATOM 1944 C CA . ARG A 1 239 ? 10.879 -3.044 -18.663 1.00 97.12 239 ARG A CA 1
ATOM 1945 C C . ARG A 1 239 ? 9.403 -3.193 -18.307 1.00 97.12 239 ARG A C 1
ATOM 1947 O O . ARG A 1 239 ? 8.559 -2.806 -19.107 1.00 97.12 239 ARG A O 1
ATOM 1954 N N . ALA A 1 240 ? 9.101 -3.688 -17.107 1.00 98.19 240 ALA A N 1
ATOM 1955 C CA . ALA A 1 240 ? 7.730 -3.884 -16.645 1.00 98.19 240 ALA A CA 1
ATOM 1956 C C . ALA A 1 240 ? 6.965 -2.558 -16.512 1.00 98.19 240 ALA A C 1
ATOM 1958 O O . ALA A 1 240 ? 5.790 -2.463 -16.870 1.00 98.19 240 ALA A O 1
ATOM 1959 N N . TYR A 1 241 ? 7.633 -1.497 -16.053 1.00 98.44 241 TYR A N 1
ATOM 1960 C CA . TYR A 1 241 ? 7.019 -0.175 -15.979 1.00 98.44 241 TYR A CA 1
ATOM 1961 C C . TYR A 1 241 ? 6.741 0.402 -17.374 1.00 98.44 241 TYR A C 1
ATOM 1963 O O . TYR A 1 241 ? 5.666 0.954 -17.605 1.00 98.44 241 TYR A O 1
ATOM 1971 N N . GLN A 1 242 ? 7.690 0.277 -18.309 1.00 96.88 242 GLN A N 1
ATOM 1972 C CA . GLN A 1 242 ? 7.529 0.738 -19.691 1.00 96.88 242 GLN A CA 1
ATOM 1973 C C . GLN A 1 242 ? 6.405 -0.003 -20.420 1.00 96.88 242 GLN A C 1
ATOM 1975 O O . GLN A 1 242 ? 5.602 0.644 -21.086 1.00 96.88 242 GLN A O 1
ATOM 1980 N N . SER A 1 243 ? 6.308 -1.326 -20.259 1.00 97.25 243 SER A N 1
ATOM 1981 C CA . SER A 1 243 ? 5.254 -2.125 -20.895 1.00 97.25 243 SER A CA 1
ATOM 1982 C C . SER A 1 243 ? 3.865 -1.858 -20.310 1.00 97.25 243 SER A C 1
ATOM 1984 O O . SER A 1 243 ? 2.875 -1.922 -21.035 1.00 97.25 243 SER A O 1
ATOM 1986 N N . SER A 1 244 ? 3.781 -1.537 -19.016 1.00 97.50 244 SER A N 1
ATOM 1987 C CA . SER A 1 244 ? 2.501 -1.392 -18.307 1.00 97.50 244 SER A CA 1
ATOM 1988 C C . SER A 1 244 ? 1.967 0.042 -18.272 1.00 97.50 244 SER A C 1
ATOM 1990 O O . SER A 1 244 ? 0.779 0.264 -18.029 1.00 97.50 244 SER A O 1
ATOM 1992 N N . CYS A 1 245 ? 2.817 1.054 -18.467 1.00 95.50 245 CYS A N 1
ATOM 1993 C CA . CYS A 1 245 ? 2.399 2.450 -18.375 1.00 95.50 245 CYS A CA 1
ATOM 1994 C C . CYS A 1 245 ? 1.812 2.950 -19.704 1.00 95.50 245 CYS A C 1
ATOM 1996 O O . CYS A 1 245 ? 2.524 3.163 -20.682 1.00 95.50 245 CYS A O 1
ATOM 1998 N N . SER A 1 246 ? 0.511 3.244 -19.723 1.00 95.00 246 SER A N 1
ATOM 1999 C CA . SER A 1 246 ? -0.221 3.666 -20.925 1.00 95.00 246 SER A CA 1
ATOM 2000 C C . SER A 1 246 ? -0.093 5.162 -21.247 1.00 95.00 246 SER A C 1
ATOM 2002 O O . SER A 1 246 ? -0.747 5.671 -22.155 1.00 95.00 246 SER A O 1
ATOM 2004 N N . LEU A 1 247 ? 0.765 5.901 -20.531 1.00 91.94 247 LEU A N 1
ATOM 2005 C CA . LEU A 1 247 ? 0.914 7.357 -20.674 1.00 91.94 247 LEU A CA 1
ATOM 2006 C C . LEU A 1 247 ? 1.766 7.800 -21.886 1.00 91.94 247 LEU A C 1
ATOM 2008 O O . LEU A 1 247 ? 2.070 8.990 -22.012 1.00 91.94 247 LEU A O 1
ATOM 2012 N N . GLY A 1 248 ? 2.134 6.860 -22.761 1.00 92.25 248 GLY A N 1
ATOM 2013 C CA . GLY A 1 248 ? 2.921 7.068 -23.977 1.00 92.25 248 GLY A CA 1
ATOM 2014 C C . GLY A 1 248 ? 4.432 6.962 -23.753 1.00 92.25 248 GLY A C 1
ATOM 2015 O O . GLY A 1 248 ? 4.972 7.538 -22.805 1.00 92.25 248 GLY A O 1
ATOM 2016 N N . GLN A 1 249 ? 5.127 6.273 -24.665 1.00 94.25 249 GLN A N 1
ATOM 2017 C CA . GLN A 1 249 ? 6.549 5.931 -24.526 1.00 94.25 249 GLN A CA 1
ATOM 2018 C C . GLN A 1 249 ? 7.445 7.159 -24.310 1.00 94.25 249 GLN A C 1
ATOM 2020 O O . GLN A 1 249 ? 8.181 7.220 -23.331 1.00 94.25 249 GLN A O 1
ATOM 2025 N N . HIS A 1 250 ? 7.294 8.199 -25.139 1.00 95.75 250 HIS A N 1
ATOM 2026 C CA . HIS A 1 250 ? 8.067 9.441 -25.011 1.00 95.75 250 HIS A CA 1
ATOM 2027 C C . HIS A 1 250 ? 7.949 10.071 -23.612 1.00 95.75 250 HIS A C 1
ATOM 2029 O O . HIS A 1 250 ? 8.908 10.612 -23.061 1.00 95.75 250 HIS A O 1
ATOM 2035 N N . ARG A 1 251 ? 6.759 9.999 -23.003 1.00 96.19 251 ARG A N 1
ATOM 2036 C CA . ARG A 1 251 ? 6.540 10.516 -21.652 1.00 96.19 251 ARG A CA 1
ATOM 2037 C C . ARG A 1 251 ? 7.218 9.639 -20.606 1.00 96.19 251 ARG A C 1
ATOM 2039 O O . ARG A 1 251 ? 7.814 10.176 -19.674 1.00 96.19 251 ARG A O 1
ATOM 2046 N N . VAL A 1 252 ? 7.093 8.321 -20.736 1.00 96.25 252 VAL A N 1
ATOM 2047 C CA . VAL A 1 252 ? 7.738 7.359 -19.835 1.00 96.25 252 VAL A CA 1
ATOM 2048 C C . VAL A 1 252 ? 9.253 7.565 -19.843 1.00 96.25 252 VAL A C 1
ATOM 2050 O O . VAL A 1 252 ? 9.847 7.688 -18.772 1.00 96.25 252 VAL A O 1
ATOM 2053 N N . ASP A 1 253 ? 9.852 7.725 -21.021 1.00 96.50 253 ASP A N 1
ATOM 2054 C CA . ASP A 1 253 ? 11.287 7.977 -21.174 1.00 96.50 253 ASP A CA 1
ATOM 2055 C C . ASP A 1 253 ? 11.697 9.312 -20.541 1.00 96.50 253 ASP A C 1
ATOM 2057 O O . ASP A 1 253 ? 12.677 9.381 -19.795 1.00 96.50 253 ASP A O 1
ATOM 2061 N N . ALA A 1 254 ? 10.908 10.372 -20.751 1.00 97.50 254 ALA A N 1
ATOM 2062 C CA . ALA A 1 254 ? 11.139 11.663 -20.105 1.00 97.50 254 ALA A CA 1
ATOM 2063 C C . ALA A 1 254 ? 11.048 11.571 -18.569 1.00 97.50 254 ALA A C 1
ATOM 2065 O O . ALA A 1 254 ? 11.863 12.170 -17.862 1.00 97.50 254 ALA A O 1
ATOM 2066 N N . ALA A 1 255 ? 10.087 10.805 -18.042 1.00 97.25 255 ALA A N 1
ATOM 2067 C CA . ALA A 1 255 ? 9.916 10.605 -16.607 1.00 97.25 255 ALA A CA 1
ATOM 2068 C C . ALA A 1 255 ? 11.092 9.825 -16.004 1.00 97.25 255 ALA A C 1
ATOM 2070 O O . ALA A 1 255 ? 11.596 10.217 -14.952 1.00 97.25 255 ALA A O 1
ATOM 2071 N N . MET A 1 256 ? 11.554 8.767 -16.677 1.00 96.44 256 MET A N 1
ATOM 2072 C CA . MET A 1 256 ? 12.726 7.987 -16.268 1.00 96.44 256 MET A CA 1
ATOM 2073 C C . MET A 1 256 ? 13.999 8.832 -16.296 1.00 96.44 256 MET A C 1
ATOM 2075 O O . MET A 1 256 ? 14.722 8.879 -15.303 1.00 96.44 256 MET A O 1
ATOM 2079 N N . LYS A 1 257 ? 14.232 9.593 -17.374 1.00 96.62 257 LYS A N 1
ATOM 2080 C CA . LYS A 1 257 ? 15.373 10.517 -17.469 1.00 96.62 257 LYS A CA 1
ATOM 2081 C C . LYS A 1 257 ? 15.374 11.528 -16.320 1.00 96.62 257 LYS A C 1
ATOM 2083 O O . LYS A 1 257 ? 16.409 11.758 -15.693 1.00 96.62 257 LYS A O 1
ATOM 2088 N N . GLN A 1 258 ? 14.213 12.107 -16.011 1.00 97.25 258 GLN A N 1
ATOM 2089 C CA . GLN A 1 258 ? 14.075 13.036 -14.892 1.00 97.25 258 GLN A CA 1
ATOM 2090 C C . GLN A 1 258 ? 14.276 12.339 -13.535 1.00 97.25 258 GLN A C 1
ATOM 2092 O O . GLN A 1 258 ? 14.888 12.924 -12.642 1.00 97.25 258 GLN A O 1
ATOM 2097 N N . ALA A 1 259 ? 13.809 11.099 -13.375 1.00 95.75 259 ALA A N 1
ATOM 2098 C CA . ALA A 1 259 ? 14.024 10.317 -12.163 1.00 95.75 259 ALA A CA 1
ATOM 2099 C C . ALA A 1 259 ? 15.517 10.043 -11.923 1.00 95.75 259 ALA A C 1
ATOM 2101 O O . ALA A 1 259 ? 16.004 10.292 -10.823 1.00 95.75 259 ALA A O 1
ATOM 2102 N N . CYS A 1 260 ? 16.264 9.628 -12.951 1.00 93.00 260 CYS A N 1
ATOM 2103 C CA . CYS A 1 260 ? 17.714 9.431 -12.868 1.00 93.00 260 CYS A CA 1
ATOM 2104 C C . CYS A 1 260 ? 18.444 10.713 -12.442 1.00 93.00 260 CYS A C 1
ATOM 2106 O O . CYS A 1 260 ? 19.283 10.674 -11.545 1.00 93.00 260 CYS A O 1
ATOM 2108 N N . ALA A 1 261 ? 18.077 11.864 -13.015 1.00 93.50 261 ALA A N 1
ATOM 2109 C CA . ALA A 1 261 ? 18.647 13.148 -12.607 1.00 93.50 261 ALA A CA 1
ATOM 2110 C C . ALA A 1 261 ? 18.375 13.454 -11.121 1.00 93.50 261 ALA A C 1
ATOM 2112 O O . ALA A 1 261 ? 19.279 13.874 -10.403 1.00 93.50 261 ALA A O 1
ATOM 2113 N N . MET A 1 262 ? 17.156 13.194 -10.629 1.00 93.12 262 MET A N 1
ATOM 2114 C CA . MET A 1 262 ? 16.809 13.385 -9.211 1.00 93.12 262 MET A CA 1
ATOM 2115 C C . MET A 1 262 ? 17.635 12.500 -8.270 1.00 93.12 262 MET A C 1
ATOM 2117 O O . MET A 1 262 ? 17.974 12.939 -7.171 1.00 93.12 262 MET A O 1
ATOM 2121 N N . ILE A 1 263 ? 17.938 11.266 -8.678 1.00 89.00 263 ILE A N 1
ATOM 2122 C CA . ILE A 1 263 ? 18.762 10.337 -7.895 1.00 89.00 263 ILE A CA 1
ATOM 2123 C C . ILE A 1 263 ? 20.197 10.866 -7.814 1.00 89.00 263 ILE A C 1
ATOM 2125 O O . ILE A 1 263 ? 20.724 11.011 -6.713 1.00 89.00 263 ILE A O 1
ATOM 2129 N N . ASN A 1 264 ? 20.776 11.250 -8.955 1.00 82.31 264 ASN A N 1
ATOM 2130 C CA . ASN A 1 264 ? 22.153 11.743 -9.033 1.00 82.31 264 ASN A CA 1
ATOM 2131 C C . ASN A 1 264 ? 22.354 13.069 -8.279 1.00 82.31 264 ASN A C 1
ATOM 2133 O O . ASN A 1 264 ? 23.370 13.261 -7.620 1.00 82.31 264 ASN A O 1
ATOM 2137 N N . HIS A 1 265 ? 21.381 13.986 -8.314 1.00 73.44 265 HIS A N 1
ATOM 2138 C CA . HIS A 1 265 ? 21.463 15.219 -7.522 1.00 73.44 265 HIS A CA 1
ATOM 2139 C C . HIS A 1 265 ? 21.425 14.943 -6.014 1.00 73.44 265 HIS A C 1
ATOM 2141 O O . HIS A 1 265 ? 22.171 15.556 -5.256 1.00 73.44 265 HIS A O 1
ATOM 2147 N N . ARG A 1 266 ? 20.609 13.978 -5.569 1.00 63.03 266 ARG A N 1
ATOM 2148 C CA . ARG A 1 266 ? 20.544 13.596 -4.152 1.00 63.03 266 ARG A CA 1
ATOM 2149 C C . ARG A 1 266 ? 21.783 12.855 -3.670 1.00 63.03 266 ARG A C 1
ATOM 2151 O O . ARG A 1 266 ? 22.110 12.997 -2.498 1.00 63.03 266 ARG A O 1
ATOM 2158 N N . SER A 1 267 ? 22.453 12.070 -4.513 1.00 56.69 267 SER A N 1
ATOM 2159 C CA . SER A 1 267 ? 23.737 11.465 -4.135 1.00 56.69 267 SER A CA 1
ATOM 2160 C C . SER A 1 267 ? 24.833 12.517 -3.976 1.00 56.69 267 SER A C 1
ATOM 2162 O O . SER A 1 267 ? 25.670 12.362 -3.102 1.00 56.69 267 SER A O 1
ATOM 2164 N N . VAL A 1 268 ? 24.782 13.607 -4.753 1.00 43.75 268 VAL A N 1
ATOM 2165 C CA . VAL A 1 268 ? 25.730 14.732 -4.651 1.00 43.75 268 VAL A CA 1
ATOM 2166 C C . VAL A 1 268 ? 25.460 15.595 -3.410 1.00 43.75 268 VAL A C 1
ATOM 2168 O O . VAL A 1 268 ? 26.397 16.010 -2.738 1.00 43.75 268 VAL A O 1
ATOM 2171 N N . GLU A 1 269 ? 24.193 15.844 -3.062 1.00 38.38 269 GLU A N 1
ATOM 2172 C CA . GLU A 1 269 ? 23.832 16.588 -1.840 1.00 38.38 269 GLU A CA 1
ATOM 2173 C C . GLU A 1 269 ? 24.040 15.776 -0.550 1.00 38.38 269 GLU A C 1
ATOM 2175 O O . GLU A 1 269 ? 24.306 16.357 0.497 1.00 38.38 269 GLU A O 1
ATOM 2180 N N . ASN A 1 270 ? 23.939 14.443 -0.618 1.00 39.03 270 ASN A N 1
ATOM 2181 C CA . ASN A 1 270 ? 24.182 13.533 0.507 1.00 39.03 270 ASN A CA 1
ATOM 2182 C C . ASN A 1 270 ? 25.539 12.815 0.399 1.00 39.03 270 ASN A C 1
ATOM 2184 O O . ASN A 1 270 ? 25.634 11.683 0.869 1.00 39.03 270 ASN A O 1
ATOM 2188 N N . ASN A 1 271 ? 26.539 13.409 -0.269 1.00 28.09 271 ASN A N 1
ATOM 2189 C CA . ASN A 1 271 ? 27.859 12.798 -0.471 1.00 28.09 271 ASN A CA 1
ATOM 2190 C C . ASN A 1 271 ? 28.385 12.150 0.827 1.00 28.09 271 ASN A C 1
ATOM 2192 O O . ASN A 1 271 ? 28.664 12.869 1.782 1.00 28.09 271 ASN A O 1
ATOM 2196 N N . LEU A 1 272 ? 28.463 10.811 0.774 1.00 40.41 272 LEU A N 1
ATOM 2197 C CA . LEU A 1 272 ? 29.274 9.847 1.539 1.00 40.41 272 LEU A CA 1
ATOM 2198 C C . LEU A 1 272 ? 29.713 10.238 2.959 1.00 40.41 272 LEU A C 1
ATOM 2200 O O . LEU A 1 272 ? 30.618 11.087 3.097 1.00 40.41 272 LEU A O 1
#

Foldseek 3Di:
DDDDPPPPPPVVVVLVCQLVPHDCWDWDQDPQAIKTFDDDDDPVVVVVVVCCVVPPPPQVAWPAPDDQKTWGWDDDPNWIKIKIFGHADPDDSSPGLLSLQSVLQVVCPLQAFHFGMWGDGNVRHIMIMGGDQDDDWPFLNPVVVPPCLLVLLLLLLLSLLVCQLQQKQQQQLARRQKDARDDPPVHPRRIHGHDSSGMDGDPGHDLQSSLVNVLRHLLRLPSSPDPVSSVSSVVSSLVSNQVNHPPDNVSSVSSPVSSVVVSVVVCVVVPD

pLDDT: mean 86.15, std 16.08, range [24.23, 98.5]